Protein AF-A0A2D6KU86-F1 (afdb_monomer)

pLDDT: mean 72.39, std 18.85, range [41.22, 97.94]

Foldseek 3Di:
DWADQDPPPRDTDHPPDQADPVPGHGPPCPDDPDCPDPCDPVNVVPPPPPDPPPCVVVVVVVVVLVVVQVVVVVVQQVVVCVPDVPDRDQDFDWDDDPDVPDDIDTDHDPDDDDDPPPPPPPPPPPPDFQDEDPVLVVVVVQAAEDAWDWDWDDDPFKIKIKTAQPPQDDSNQWGWDDDQQWIWIWGDDPRYIHIDIDRHNFDFPDWDDDPRIIMTMGGDD

Mean predicted aligned error: 20.9 Å

Solvent-accessible surface area (backbone atoms only — not comparable to full-atom values): 13940 Å² total; per-residue (Å²): 144,78,37,55,60,39,90,88,77,66,49,72,35,55,82,85,55,60,48,33,94,87,77,70,48,56,70,76,61,90,79,67,90,71,84,59,59,101,62,42,77,74,58,69,75,72,69,74,70,89,61,67,90,74,51,71,74,61,46,54,64,53,49,54,52,49,54,52,52,49,56,52,50,53,54,50,45,56,63,45,44,78,78,41,95,84,56,84,67,87,75,68,57,68,60,67,67,96,49,97,87,57,78,66,51,74,50,76,74,86,73,87,86,75,74,94,66,74,67,76,69,76,68,76,80,72,80,81,63,45,63,51,59,70,74,62,61,67,55,50,87,77,43,47,78,42,74,57,56,71,49,79,48,80,55,98,65,37,40,38,37,43,33,45,41,84,89,45,89,51,64,66,40,28,30,52,46,82,55,97,44,32,39,40,40,38,36,55,50,98,63,41,29,34,49,46,78,42,83,45,90,58,50,79,74,50,71,50,73,56,95,35,30,41,38,40,32,26,32,81,130

Nearest PDB structures (foldseek):
  6gxz-assembly2_D  TM=7.764E-01  e=2.832E-04  Homo sapiens
  4ylb-assembly1_B  TM=7.965E-01  e=1.258E-03  Saccharolobus solfataricus 98/2
  4ylb-assembly1_C  TM=6.655E-01  e=5.636E-04  Saccharolobus solfataricus 98/2
  4ylb-assembly1_D  TM=7.282E-01  e=3.533E-03  Saccharolobus solfataricus 98/2
  2bol-assembly1_A  TM=7.143E-01  e=2.787E-02  Taenia saginata

Sequence (221 aa):
MFGEKCTRCGKHVGKKHEFCSSCGLDLKNKGDDTDYGLLGKNDMNDFDFNLPRGLNMLLKPLMKELTKQMGELDKEIRREGDKNPGRAARSNFSISFGTPGGKPIRIDNMGEQRARQVAPQREKRILKLPKVSEDKLKKIKKLKKGEPNTNVRRLSDRIIYEISLPGVEYIDDINISNLENVIEVRAFLEELVYEKNIEISMPLINYSFEDEILVLEFGLR

Structure (mmCIF, N/CA/C/O backbone):
data_AF-A0A2D6KU86-F1
#
_entry.id   AF-A0A2D6KU86-F1
#
loop_
_atom_site.group_PDB
_atom_site.id
_atom_site.type_symbol
_atom_site.label_atom_id
_atom_site.label_alt_id
_atom_site.label_comp_id
_atom_site.label_asym_id
_atom_site.label_entity_id
_atom_site.label_seq_id
_atom_site.pdbx_PDB_ins_code
_atom_site.Cartn_x
_atom_site.Cartn_y
_atom_site.Cartn_z
_atom_site.occupancy
_atom_site.B_iso_or_equiv
_atom_site.auth_seq_id
_atom_site.auth_comp_id
_atom_site.auth_asym_id
_atom_site.auth_atom_id
_atom_site.pdbx_PDB_model_num
ATOM 1 N N . MET A 1 1 ? 55.657 -12.146 -23.673 1.00 47.19 1 MET A N 1
ATOM 2 C CA . MET A 1 1 ? 54.483 -11.321 -23.313 1.00 47.19 1 MET A CA 1
ATOM 3 C C . MET A 1 1 ? 53.960 -10.525 -24.513 1.00 47.19 1 MET A C 1
ATOM 5 O O . MET A 1 1 ? 53.682 -9.346 -24.380 1.00 47.19 1 MET A O 1
ATOM 9 N N . PHE A 1 2 ? 53.780 -11.144 -25.684 1.00 54.56 2 PHE A N 1
ATOM 10 C CA . PHE A 1 2 ? 53.191 -10.451 -26.836 1.00 54.56 2 PHE A CA 1
ATOM 11 C C . PHE A 1 2 ? 52.229 -11.412 -27.528 1.00 54.56 2 PHE A C 1
ATOM 13 O O . PHE A 1 2 ? 52.588 -12.557 -27.812 1.00 54.56 2 PHE A O 1
ATOM 20 N N . GLY A 1 3 ? 50.972 -10.991 -27.643 1.00 63.78 3 GLY A N 1
ATOM 21 C CA . GLY A 1 3 ? 49.934 -11.741 -28.339 1.00 63.78 3 GLY A CA 1
ATOM 22 C C . GLY A 1 3 ? 49.825 -11.327 -29.805 1.00 63.78 3 GLY A C 1
ATOM 23 O O . GLY A 1 3 ? 50.628 -10.532 -30.291 1.00 63.78 3 GLY A O 1
ATOM 24 N N . GLU A 1 4 ? 48.874 -11.914 -30.520 1.00 74.12 4 GLU A N 1
ATOM 25 C CA . GLU A 1 4 ? 48.730 -11.725 -31.964 1.00 74.12 4 GLU A CA 1
ATOM 26 C C . GLU A 1 4 ? 48.185 -10.329 -32.295 1.00 74.12 4 GLU A C 1
ATOM 28 O O . GLU A 1 4 ? 47.448 -9.719 -31.514 1.00 74.12 4 GLU A O 1
ATOM 33 N N . LYS A 1 5 ? 48.569 -9.792 -33.457 1.00 79.75 5 LYS A N 1
ATOM 34 C CA . LYS A 1 5 ? 48.000 -8.537 -33.956 1.00 79.75 5 LYS A CA 1
ATOM 35 C C . LYS A 1 5 ? 46.631 -8.812 -34.560 1.00 79.75 5 LYS A C 1
ATOM 37 O O . LYS A 1 5 ? 46.493 -9.668 -3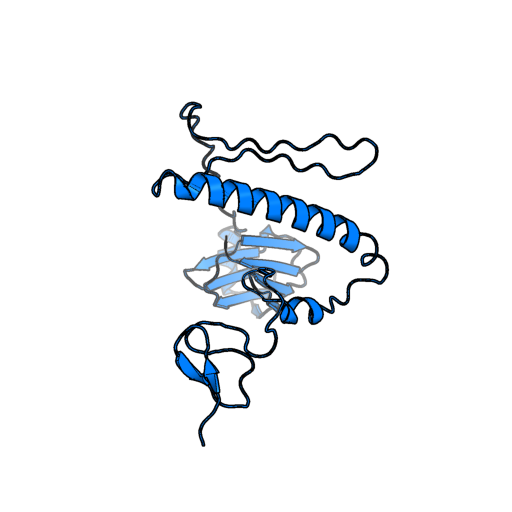5.430 1.00 79.75 5 LYS A O 1
ATOM 42 N N . CYS A 1 6 ? 45.637 -8.040 -34.137 1.00 78.12 6 CYS A N 1
ATOM 43 C CA . CYS A 1 6 ? 44.327 -8.045 -34.766 1.00 78.12 6 CYS A CA 1
ATOM 44 C C . CYS A 1 6 ? 44.454 -7.632 -36.238 1.00 78.12 6 CYS A C 1
ATOM 46 O O . CYS A 1 6 ? 44.988 -6.563 -36.539 1.00 78.12 6 CYS A O 1
ATOM 48 N N . THR A 1 7 ? 43.923 -8.445 -37.148 1.00 80.25 7 THR A N 1
ATOM 49 C CA . THR A 1 7 ? 43.964 -8.197 -38.598 1.00 80.25 7 THR A CA 1
ATOM 50 C C . THR A 1 7 ? 43.131 -6.988 -39.024 1.00 80.25 7 THR A C 1
ATOM 52 O O . THR A 1 7 ? 43.415 -6.396 -40.058 1.00 80.25 7 THR A O 1
ATOM 55 N N . ARG A 1 8 ? 42.138 -6.582 -38.220 1.00 77.62 8 ARG A N 1
ATOM 56 C CA . ARG A 1 8 ? 41.255 -5.445 -38.522 1.00 77.62 8 ARG A CA 1
ATOM 57 C C . ARG A 1 8 ? 41.799 -4.100 -38.042 1.00 77.62 8 ARG A C 1
ATOM 59 O O . ARG A 1 8 ? 41.646 -3.107 -38.739 1.00 77.62 8 ARG A O 1
ATOM 66 N N . CYS A 1 9 ? 42.405 -4.040 -36.854 1.00 81.25 9 CYS A N 1
ATOM 67 C CA . CYS A 1 9 ? 42.826 -2.766 -36.248 1.00 81.25 9 CYS A CA 1
ATOM 68 C C . CYS A 1 9 ? 44.322 -2.678 -35.914 1.00 81.25 9 CYS A C 1
ATOM 70 O O . CYS A 1 9 ? 44.768 -1.670 -35.370 1.00 81.25 9 CYS A O 1
ATOM 72 N N . GLY A 1 10 ? 45.102 -3.730 -36.179 1.00 79.88 10 GLY A N 1
ATOM 73 C CA . GLY A 1 10 ? 46.557 -3.757 -35.998 1.00 79.88 10 GLY A CA 1
ATOM 74 C C . GLY A 1 10 ? 47.047 -3.762 -34.545 1.00 79.88 10 GLY A C 1
ATOM 75 O O . GLY A 1 10 ? 48.253 -3.872 -34.309 1.00 79.88 10 GLY A O 1
ATOM 76 N N . LYS A 1 11 ? 46.145 -3.663 -33.560 1.00 82.38 11 LYS A N 1
ATOM 77 C CA . LYS A 1 11 ? 46.485 -3.681 -32.131 1.00 82.38 11 LYS A CA 1
ATOM 78 C C . LYS A 1 11 ? 46.812 -5.096 -31.655 1.00 82.38 11 LYS A C 1
ATOM 80 O O . LYS A 1 11 ? 46.216 -6.069 -32.116 1.00 82.38 11 LYS A O 1
ATOM 85 N N . HIS A 1 12 ? 47.751 -5.202 -30.717 1.00 82.50 12 HIS A N 1
ATOM 86 C CA . HIS A 1 12 ? 48.126 -6.477 -30.108 1.00 82.50 12 HIS A CA 1
ATOM 87 C C . HIS A 1 12 ? 47.055 -6.925 -29.119 1.00 82.50 12 HIS A C 1
ATOM 89 O O . HIS A 1 12 ? 46.665 -6.167 -28.232 1.00 82.50 12 HIS A O 1
ATOM 95 N N . VAL A 1 13 ? 46.611 -8.167 -29.260 1.00 81.31 13 VAL A N 1
ATOM 96 C CA . VAL A 1 13 ? 45.627 -8.796 -28.385 1.00 81.31 13 VAL A CA 1
ATOM 97 C C . VAL A 1 13 ? 46.298 -9.983 -27.708 1.00 81.31 13 VAL A C 1
ATOM 99 O O . VAL A 1 13 ? 46.951 -10.788 -28.365 1.00 81.31 13 VAL A O 1
ATOM 102 N N . GLY A 1 14 ? 46.198 -10.082 -26.381 1.00 77.31 14 GLY A N 1
ATOM 103 C CA . GLY A 1 14 ? 46.812 -11.181 -25.631 1.00 77.31 14 GLY A CA 1
ATOM 104 C C . GLY A 1 14 ? 46.276 -12.549 -26.075 1.00 77.31 14 GLY A C 1
ATOM 105 O O . GLY A 1 14 ? 45.089 -12.683 -26.344 1.00 77.31 14 GLY A O 1
ATOM 106 N N . LYS A 1 15 ? 47.130 -13.585 -26.091 1.00 70.56 15 LYS A N 1
ATOM 107 C CA . LYS A 1 15 ? 46.811 -14.939 -26.608 1.00 70.56 15 LYS A CA 1
ATOM 108 C C . LYS A 1 15 ? 45.590 -15.628 -25.972 1.00 70.56 15 LYS A C 1
ATOM 110 O O . LYS A 1 15 ? 45.129 -16.632 -26.495 1.00 70.56 15 LYS A O 1
ATOM 115 N N . LYS A 1 16 ? 45.114 -15.139 -24.823 1.00 74.00 16 LYS A N 1
ATOM 116 C CA . LYS A 1 16 ? 43.952 -15.687 -24.107 1.00 74.00 16 LYS A CA 1
ATOM 117 C C . LYS A 1 16 ? 42.626 -15.023 -24.488 1.00 74.00 16 LYS A C 1
ATOM 119 O O . LYS A 1 16 ? 41.586 -15.518 -24.077 1.00 74.00 16 LYS A O 1
ATOM 124 N N . HIS A 1 17 ? 42.647 -13.907 -25.213 1.00 73.94 17 HIS A N 1
ATOM 125 C CA . HIS A 1 17 ? 41.421 -13.210 -25.586 1.00 73.94 17 HIS A CA 1
ATOM 126 C C . HIS A 1 17 ? 40.857 -13.788 -26.879 1.00 73.94 17 HIS A C 1
ATOM 128 O O . HIS A 1 17 ? 41.573 -13.960 -27.863 1.00 73.94 17 HIS A O 1
ATOM 134 N N . GLU A 1 18 ? 39.559 -14.068 -26.863 1.00 76.31 18 GLU A N 1
ATOM 135 C CA . GLU A 1 18 ? 38.829 -14.637 -28.000 1.00 76.31 18 GLU A CA 1
ATOM 136 C C . GLU A 1 18 ? 38.381 -13.560 -28.992 1.00 76.31 18 GLU A C 1
ATOM 138 O O . GLU A 1 18 ? 38.120 -13.847 -30.152 1.00 76.31 18 GLU A O 1
ATOM 143 N N . PHE A 1 19 ? 38.373 -12.301 -28.555 1.00 79.75 19 PHE A N 1
ATOM 144 C CA . PHE A 1 19 ? 37.988 -11.144 -29.349 1.00 79.75 19 PHE A CA 1
ATOM 145 C C . PHE A 1 19 ? 38.971 -9.987 -29.149 1.00 79.75 19 PHE A C 1
ATOM 147 O O . PHE A 1 19 ? 39.626 -9.844 -28.112 1.00 79.75 19 PHE A O 1
ATOM 154 N N . CYS A 1 20 ? 39.067 -9.112 -30.147 1.00 80.50 20 CYS A N 1
ATOM 155 C CA . CYS A 1 20 ? 39.862 -7.901 -30.065 1.00 80.50 20 CYS A CA 1
ATOM 156 C C . CYS A 1 20 ? 39.126 -6.826 -29.258 1.00 80.50 20 CYS A C 1
ATOM 158 O O . CYS A 1 20 ? 38.205 -6.188 -29.765 1.00 80.50 20 CYS A O 1
ATOM 160 N N . SER A 1 21 ? 39.607 -6.521 -28.051 1.00 79.62 21 SER A N 1
ATOM 161 C CA . SER A 1 21 ? 39.014 -5.511 -27.154 1.00 79.62 21 SER A CA 1
ATOM 162 C C . SER A 1 21 ? 38.921 -4.098 -27.741 1.00 79.62 21 SER A C 1
ATOM 164 O O . SER A 1 21 ? 38.227 -3.251 -27.199 1.00 79.62 21 SER A O 1
ATOM 166 N N . SER A 1 22 ? 39.644 -3.807 -28.824 1.00 78.62 22 SER A N 1
ATOM 167 C CA . SER A 1 22 ? 39.636 -2.482 -29.453 1.00 78.62 22 SER A CA 1
ATOM 168 C C . SER A 1 22 ? 38.707 -2.339 -30.654 1.00 78.62 22 SER A C 1
ATOM 170 O O . SER A 1 22 ? 38.425 -1.212 -31.037 1.00 78.62 22 SER A O 1
ATOM 172 N N . CYS A 1 23 ? 38.297 -3.430 -31.303 1.00 79.44 23 CYS A N 1
ATOM 173 C CA . CYS A 1 23 ? 37.455 -3.348 -32.508 1.00 79.44 23 CYS A CA 1
ATOM 174 C C . CYS A 1 23 ? 36.365 -4.423 -32.589 1.00 79.44 23 CYS A C 1
ATOM 176 O O . CYS A 1 23 ? 35.660 -4.489 -33.591 1.00 79.44 23 CYS A O 1
ATOM 178 N N . GLY A 1 24 ? 36.258 -5.287 -31.576 1.00 74.19 24 GLY A N 1
ATOM 179 C CA . GLY A 1 24 ? 35.245 -6.336 -31.493 1.00 74.19 24 GLY A CA 1
ATOM 180 C C . GLY A 1 24 ? 35.439 -7.510 -32.453 1.00 74.19 24 GLY A C 1
ATOM 181 O O . GLY A 1 24 ? 34.564 -8.359 -32.524 1.00 74.19 24 GLY A O 1
ATOM 182 N N . LEU A 1 25 ? 36.550 -7.583 -33.201 1.00 77.81 25 LEU A N 1
ATOM 183 C CA . LEU A 1 25 ? 36.803 -8.707 -34.109 1.00 77.81 25 LEU A CA 1
ATOM 184 C C . LEU A 1 25 ? 37.011 -10.004 -33.315 1.00 77.81 25 LEU A C 1
ATOM 186 O O . LEU A 1 25 ? 37.937 -10.069 -32.505 1.00 77.81 25 LEU A O 1
ATOM 190 N N . ASP A 1 26 ? 36.201 -11.022 -33.589 1.00 74.88 26 ASP A N 1
ATOM 191 C CA . ASP A 1 26 ? 36.416 -12.388 -33.110 1.00 74.88 26 ASP A CA 1
ATOM 192 C C . ASP A 1 26 ? 37.693 -12.962 -33.754 1.00 74.88 26 ASP A C 1
ATOM 194 O O . ASP A 1 26 ? 37.846 -12.987 -34.976 1.00 74.88 26 ASP A O 1
ATOM 198 N N . LEU A 1 27 ? 38.656 -13.362 -32.922 1.00 73.50 27 LEU A N 1
ATOM 199 C CA . LEU A 1 27 ? 39.952 -13.883 -33.362 1.00 73.50 27 LEU A CA 1
ATOM 200 C C . LEU A 1 27 ? 39.925 -15.403 -33.582 1.00 73.50 27 LEU A C 1
ATOM 202 O O . LEU A 1 27 ? 40.834 -15.933 -34.227 1.00 73.50 27 LEU A O 1
ATOM 206 N N . LYS A 1 28 ? 38.907 -16.102 -33.061 1.00 68.31 28 LYS A N 1
ATOM 207 C CA . LYS A 1 28 ? 38.752 -17.559 -33.175 1.00 68.31 28 LYS A CA 1
ATOM 208 C C . LYS A 1 28 ? 37.943 -17.967 -34.405 1.00 68.31 28 LYS A C 1
ATOM 210 O O . LYS A 1 28 ? 38.247 -19.001 -34.997 1.00 68.31 28 LYS A O 1
ATOM 215 N N . ASN A 1 29 ? 36.983 -17.153 -34.843 1.00 62.62 29 ASN A N 1
ATOM 216 C CA . ASN A 1 29 ? 36.117 -17.470 -35.983 1.00 62.62 29 ASN A CA 1
ATOM 217 C C . ASN A 1 29 ? 36.524 -16.712 -37.256 1.00 62.62 29 ASN A C 1
ATOM 219 O O . ASN A 1 29 ? 35.890 -15.744 -37.660 1.00 62.62 29 ASN A O 1
ATOM 223 N N . LYS A 1 30 ? 37.576 -17.181 -37.937 1.00 54.78 30 LYS A N 1
ATOM 224 C CA . LYS A 1 30 ? 38.073 -16.590 -39.200 1.00 54.78 30 LYS A CA 1
ATOM 225 C C . LYS A 1 30 ? 37.194 -16.855 -40.442 1.00 54.78 30 LYS A C 1
ATOM 227 O O . LYS A 1 30 ? 37.679 -16.660 -41.552 1.00 54.78 30 LYS A O 1
ATOM 232 N N . GLY A 1 31 ? 35.955 -17.331 -40.296 1.00 53.53 31 GLY A N 1
ATOM 233 C CA . GLY A 1 31 ? 35.188 -17.847 -41.440 1.00 53.53 31 GLY A CA 1
ATOM 234 C C . GLY A 1 31 ? 33.668 -17.718 -41.395 1.00 53.53 31 GLY A C 1
ATOM 235 O O . GLY A 1 31 ? 33.030 -18.244 -42.297 1.00 53.53 31 GLY A O 1
ATOM 236 N N . ASP A 1 32 ? 33.086 -17.043 -40.404 1.00 51.62 32 ASP A N 1
ATOM 237 C CA . ASP A 1 32 ? 31.634 -16.827 -40.352 1.00 51.62 32 ASP A CA 1
ATOM 238 C C . ASP A 1 32 ? 31.345 -15.323 -40.465 1.00 51.62 32 ASP A C 1
ATOM 240 O O . ASP A 1 32 ? 31.323 -14.603 -39.472 1.00 51.62 32 ASP A O 1
ATOM 244 N N . ASP A 1 33 ? 31.116 -14.852 -41.695 1.00 54.47 33 ASP A N 1
ATOM 245 C CA . ASP A 1 33 ? 30.654 -13.484 -42.017 1.00 54.47 33 ASP A CA 1
ATOM 246 C C . ASP A 1 33 ? 29.166 -13.257 -41.669 1.00 54.47 33 ASP A C 1
ATOM 248 O O . ASP A 1 33 ? 28.540 -12.268 -42.055 1.00 54.47 33 ASP A O 1
ATOM 252 N N . THR A 1 34 ? 28.553 -14.194 -40.952 1.00 56.16 34 THR A N 1
ATOM 253 C CA . THR A 1 34 ? 27.184 -14.072 -40.458 1.00 56.16 34 THR A CA 1
ATOM 254 C C . THR A 1 34 ? 27.125 -13.075 -39.302 1.00 56.16 34 THR A C 1
ATOM 256 O O . THR A 1 34 ? 27.655 -13.324 -38.221 1.00 56.16 34 THR A O 1
ATOM 259 N N . ASP A 1 35 ? 26.454 -11.949 -39.538 1.00 56.38 35 ASP A N 1
ATOM 260 C CA . ASP A 1 35 ? 26.160 -10.907 -38.552 1.00 56.38 35 ASP A CA 1
ATOM 261 C C . ASP A 1 35 ? 25.104 -11.428 -37.556 1.00 56.38 35 ASP A C 1
ATOM 263 O O . ASP A 1 35 ? 23.900 -11.356 -37.801 1.00 56.38 35 ASP A O 1
ATOM 267 N N . TYR A 1 36 ? 25.553 -12.030 -36.449 1.00 58.34 36 TYR A N 1
ATOM 268 C CA . TYR A 1 36 ? 24.682 -12.563 -35.385 1.00 58.34 36 TYR A CA 1
ATOM 269 C C . TYR A 1 36 ? 24.083 -11.462 -34.481 1.00 58.34 36 TYR A C 1
ATOM 271 O O . TYR A 1 36 ? 23.451 -11.765 -33.469 1.00 58.34 36 TYR A O 1
ATOM 279 N N . GLY A 1 37 ? 24.259 -10.182 -34.829 1.00 61.56 37 GLY A N 1
ATOM 280 C CA . GLY A 1 37 ? 23.778 -9.050 -34.039 1.00 61.56 37 GLY A CA 1
ATOM 281 C C . GLY A 1 37 ? 24.552 -8.844 -32.729 1.00 61.56 37 GLY A C 1
ATOM 282 O O . GLY A 1 37 ? 25.604 -9.437 -32.497 1.00 61.56 37 GLY A O 1
ATOM 283 N N . LEU A 1 38 ? 24.020 -7.978 -31.858 1.00 57.97 38 LEU A N 1
ATOM 284 C CA . LEU A 1 38 ? 24.676 -7.473 -30.635 1.00 57.97 38 LEU A CA 1
ATOM 285 C C . LEU A 1 38 ? 25.130 -8.541 -29.623 1.00 57.97 38 LEU A C 1
ATOM 287 O O . LEU A 1 38 ? 25.978 -8.235 -28.791 1.00 57.97 38 LEU A O 1
ATOM 291 N N . LEU A 1 39 ? 24.579 -9.755 -29.682 1.00 63.16 39 LEU A N 1
ATOM 292 C CA . LEU A 1 39 ? 24.844 -10.828 -28.713 1.00 63.16 39 LEU A CA 1
ATOM 293 C C . LEU A 1 39 ? 25.791 -11.914 -29.256 1.00 63.16 39 LEU A C 1
ATOM 295 O O . LEU A 1 39 ? 26.216 -12.802 -28.529 1.00 63.16 39 LEU A O 1
ATOM 299 N N . GLY A 1 40 ? 26.187 -11.845 -30.531 1.00 56.47 40 GLY A N 1
ATOM 300 C CA . GLY A 1 40 ? 27.117 -12.815 -31.109 1.00 56.47 40 GLY A CA 1
ATOM 301 C C . GLY A 1 40 ? 26.597 -14.265 -31.118 1.00 56.47 40 GLY A C 1
ATOM 302 O O . GLY A 1 40 ? 25.515 -14.599 -30.642 1.00 56.47 40 GLY A O 1
ATOM 303 N N . LYS A 1 41 ? 27.382 -15.167 -31.713 1.00 56.19 41 LYS A N 1
ATOM 304 C CA . LYS A 1 41 ? 27.005 -16.583 -31.886 1.00 56.19 41 LYS A CA 1
ATOM 305 C C . LYS A 1 41 ? 26.988 -17.369 -30.569 1.00 56.19 41 LYS A C 1
ATOM 307 O O . LYS A 1 41 ? 26.263 -18.353 -30.449 1.00 56.19 41 LYS A O 1
ATOM 312 N N . ASN A 1 42 ? 27.806 -16.952 -29.605 1.00 55.72 42 ASN A N 1
ATOM 313 C CA . ASN A 1 42 ? 28.070 -17.731 -28.398 1.00 55.72 42 ASN A CA 1
ATOM 314 C C . ASN A 1 42 ? 26.994 -17.545 -27.315 1.00 55.72 42 ASN A C 1
ATOM 316 O O . ASN A 1 42 ? 26.795 -18.471 -26.537 1.00 55.72 42 ASN A O 1
ATOM 320 N N . ASP A 1 43 ? 26.233 -16.442 -27.323 1.00 53.16 43 ASP A N 1
ATOM 321 C CA . ASP A 1 43 ? 25.175 -16.197 -26.325 1.00 53.16 43 ASP A CA 1
ATOM 322 C C . ASP A 1 43 ? 23.851 -16.908 -26.657 1.00 53.16 43 ASP A C 1
ATOM 324 O O . ASP A 1 43 ? 22.961 -17.002 -25.817 1.00 53.16 43 ASP A O 1
ATOM 328 N N . MET A 1 44 ? 23.696 -17.452 -27.869 1.00 52.34 44 MET A N 1
ATOM 329 C CA . MET A 1 44 ? 22.489 -18.200 -28.257 1.00 52.34 44 MET A CA 1
ATOM 330 C C . MET A 1 44 ? 22.416 -19.593 -27.615 1.00 52.34 44 MET A C 1
ATOM 332 O O . MET A 1 44 ? 21.329 -20.161 -27.519 1.00 52.34 44 MET A O 1
ATOM 336 N N . ASN A 1 45 ? 23.551 -20.147 -27.177 1.00 50.31 45 ASN A N 1
ATOM 337 C CA . ASN A 1 45 ? 23.614 -21.494 -26.604 1.00 50.31 45 ASN A CA 1
ATOM 338 C C . ASN A 1 45 ? 23.413 -21.528 -25.079 1.00 50.31 45 ASN A C 1
ATOM 340 O O . ASN A 1 45 ? 23.121 -22.600 -24.560 1.00 50.31 45 ASN A O 1
ATOM 344 N N . ASP A 1 46 ? 23.508 -20.386 -24.386 1.00 46.62 46 ASP A N 1
ATOM 345 C CA . ASP A 1 46 ? 23.304 -20.285 -22.928 1.00 46.62 46 ASP A CA 1
ATOM 346 C C . ASP A 1 46 ? 21.860 -19.922 -22.532 1.00 46.62 46 ASP A C 1
ATOM 348 O O . ASP A 1 46 ? 21.528 -19.833 -21.348 1.00 46.62 46 ASP A O 1
ATOM 352 N N . PHE A 1 47 ? 20.949 -19.785 -23.502 1.00 48.84 47 PHE A N 1
ATOM 353 C CA . PHE A 1 47 ? 19.511 -19.719 -23.232 1.00 48.84 47 PHE A CA 1
ATOM 354 C C . PHE A 1 47 ? 18.941 -21.118 -22.971 1.00 48.84 47 PHE A C 1
ATOM 356 O O . PHE A 1 47 ? 18.051 -21.593 -23.680 1.00 48.84 47 PHE A O 1
ATOM 363 N N . ASP A 1 48 ? 19.415 -21.764 -21.907 1.00 41.69 48 ASP A N 1
ATOM 364 C CA . ASP A 1 48 ? 18.767 -22.939 -21.325 1.00 41.69 48 ASP A CA 1
ATOM 365 C C . ASP A 1 48 ? 17.539 -22.466 -20.525 1.00 41.69 48 ASP A C 1
ATOM 367 O O . ASP A 1 48 ? 17.458 -22.468 -19.295 1.00 41.69 48 ASP A O 1
ATOM 371 N N . PHE A 1 49 ? 16.560 -21.952 -21.268 1.00 50.28 49 PHE A N 1
ATOM 372 C CA . PHE A 1 49 ? 15.245 -21.633 -20.755 1.00 50.28 49 PHE A CA 1
ATOM 373 C C . PHE A 1 49 ? 14.604 -22.950 -20.315 1.00 50.28 49 PHE A C 1
ATOM 375 O O . PHE A 1 49 ? 14.169 -23.762 -21.133 1.00 50.28 49 PHE A O 1
ATOM 382 N N . ASN A 1 50 ? 14.531 -23.149 -19.001 1.00 41.69 50 ASN A N 1
ATOM 383 C CA . ASN A 1 50 ? 13.867 -24.273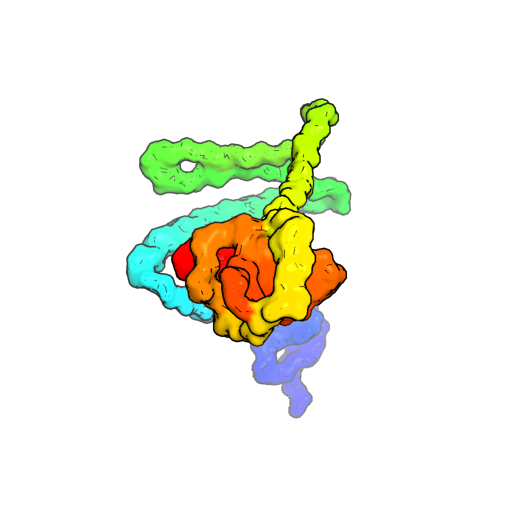 -18.348 1.00 41.69 50 ASN A CA 1
ATOM 384 C C . ASN A 1 50 ? 12.330 -24.140 -18.484 1.00 41.69 50 ASN A C 1
ATOM 386 O O . ASN A 1 50 ? 11.590 -24.133 -17.502 1.00 41.69 50 ASN A O 1
ATOM 390 N N . LEU A 1 51 ? 11.832 -23.944 -19.711 1.00 58.03 51 LEU A N 1
ATOM 391 C CA . LEU A 1 51 ? 10.408 -23.966 -20.012 1.00 58.03 51 LEU A CA 1
ATOM 392 C C . LEU A 1 51 ? 9.914 -25.416 -20.062 1.00 58.03 51 LEU A C 1
ATOM 394 O O . LEU A 1 51 ? 10.651 -26.322 -20.467 1.00 58.03 51 LEU A O 1
ATOM 398 N N . PRO A 1 52 ? 8.650 -25.654 -19.670 1.00 53.34 52 PRO A N 1
ATOM 399 C CA . PRO A 1 52 ? 8.064 -26.984 -19.663 1.00 53.34 52 PRO A CA 1
ATOM 400 C C . PRO A 1 52 ? 8.240 -27.657 -21.030 1.00 53.34 52 PRO A C 1
ATOM 402 O O . PRO A 1 52 ? 8.021 -27.038 -22.075 1.00 53.34 52 PRO A O 1
ATOM 405 N N . ARG A 1 53 ? 8.627 -28.941 -21.001 1.00 57.50 53 ARG A N 1
ATOM 406 C CA . ARG A 1 53 ? 9.112 -29.775 -22.127 1.00 57.50 53 ARG A CA 1
ATOM 407 C C . ARG A 1 53 ? 8.246 -29.796 -23.407 1.00 57.50 53 ARG A C 1
ATOM 409 O O . ARG A 1 53 ? 8.673 -30.377 -24.397 1.00 57.50 53 ARG A O 1
ATOM 416 N N . GLY A 1 54 ? 7.071 -29.165 -23.425 1.00 56.16 54 GLY A N 1
ATOM 417 C CA . GLY A 1 54 ? 6.182 -29.058 -24.587 1.00 56.16 54 GLY A CA 1
ATOM 418 C C . GLY A 1 54 ? 6.361 -27.809 -25.464 1.00 56.16 54 GLY A C 1
ATOM 419 O O . GLY A 1 54 ? 5.929 -27.822 -26.613 1.00 56.16 54 GLY A O 1
ATOM 420 N N . LEU A 1 55 ? 7.003 -26.736 -24.985 1.00 56.62 55 LEU A N 1
ATOM 421 C CA . LEU A 1 55 ? 7.096 -25.473 -25.745 1.00 56.62 55 LEU A CA 1
ATOM 422 C C . LEU A 1 55 ? 8.286 -25.422 -26.721 1.00 56.62 55 LEU A C 1
ATOM 424 O O . LEU A 1 55 ? 8.234 -24.721 -27.734 1.00 56.62 55 LEU A O 1
ATOM 428 N N . ASN A 1 56 ? 9.318 -26.237 -26.490 1.00 56.50 56 ASN A N 1
ATOM 429 C CA . ASN A 1 56 ? 10.540 -26.251 -27.303 1.00 56.50 56 ASN A CA 1
ATOM 430 C C . ASN A 1 56 ? 10.329 -26.706 -28.760 1.00 56.50 56 ASN A C 1
ATOM 432 O O . ASN A 1 56 ? 11.142 -26.369 -29.621 1.00 56.50 56 ASN A O 1
ATOM 436 N N . MET A 1 57 ? 9.253 -27.440 -29.068 1.00 58.41 57 MET A N 1
ATOM 437 C CA . MET A 1 57 ? 8.931 -27.826 -30.453 1.00 58.41 57 MET A CA 1
ATOM 438 C C . MET A 1 57 ? 8.147 -26.750 -31.217 1.00 58.41 57 MET A C 1
ATOM 440 O O . MET A 1 57 ? 8.265 -26.679 -32.437 1.00 58.41 57 MET A O 1
ATOM 444 N N . LEU A 1 58 ? 7.397 -25.887 -30.522 1.00 56.72 58 LEU A N 1
ATOM 445 C CA . LEU A 1 58 ? 6.579 -24.833 -31.139 1.00 56.72 58 LEU A CA 1
ATOM 446 C C . LEU A 1 58 ? 7.364 -23.533 -31.364 1.00 56.72 58 LEU A C 1
ATOM 448 O O . LEU A 1 58 ? 7.132 -22.834 -32.348 1.00 56.72 58 LEU A O 1
ATOM 452 N N . LEU A 1 59 ? 8.330 -23.228 -30.494 1.00 60.06 59 LEU A N 1
ATOM 453 C CA . LEU A 1 59 ? 9.133 -22.006 -30.601 1.00 60.06 59 LEU A CA 1
ATOM 454 C C . LEU A 1 59 ? 10.159 -22.041 -31.736 1.00 60.06 59 LEU A C 1
ATOM 456 O O . LEU A 1 59 ? 10.399 -21.014 -32.360 1.00 60.06 59 LEU A O 1
ATOM 460 N N . LYS A 1 60 ? 10.749 -23.202 -32.040 1.00 59.09 60 LYS A N 1
ATOM 461 C CA . LYS A 1 60 ? 11.784 -23.324 -33.082 1.00 59.09 60 LYS A CA 1
ATOM 462 C C . LYS A 1 60 ? 11.318 -22.869 -34.476 1.00 59.09 60 LYS A C 1
ATOM 464 O O . LYS A 1 60 ? 12.034 -22.076 -35.087 1.00 59.09 60 LYS A O 1
ATOM 469 N N . PRO A 1 61 ? 10.158 -23.312 -34.999 1.00 65.31 61 PRO A N 1
ATOM 470 C CA . PRO A 1 61 ? 9.675 -22.837 -36.295 1.00 65.31 61 PRO A CA 1
ATOM 471 C C . PRO A 1 61 ? 9.237 -21.364 -36.265 1.00 65.31 61 PRO A C 1
ATOM 473 O O . PRO A 1 61 ? 9.498 -20.651 -37.228 1.00 65.31 61 PRO A O 1
ATOM 476 N N . LEU A 1 62 ? 8.662 -20.876 -35.156 1.00 61.81 62 LEU A N 1
ATOM 477 C CA . LEU A 1 62 ? 8.292 -19.460 -35.005 1.00 61.81 62 LEU A CA 1
ATOM 478 C C . LEU A 1 62 ? 9.512 -18.539 -34.984 1.00 61.81 62 LEU A C 1
ATOM 480 O O . LEU A 1 62 ? 9.533 -17.530 -35.683 1.00 61.81 62 LEU A O 1
ATOM 484 N N . MET A 1 63 ? 10.542 -18.908 -34.223 1.00 64.44 63 MET A N 1
ATOM 485 C CA . MET A 1 63 ? 11.793 -18.158 -34.168 1.00 64.44 63 MET A CA 1
ATOM 486 C C . MET A 1 63 ? 12.470 -18.136 -35.533 1.00 64.44 63 MET A C 1
ATOM 488 O O . MET A 1 63 ? 12.893 -17.078 -35.975 1.00 64.44 63 MET A O 1
ATOM 492 N N . LYS A 1 64 ? 12.496 -19.265 -36.251 1.00 66.44 64 LYS A N 1
ATOM 493 C CA . LYS A 1 64 ? 13.098 -19.333 -37.588 1.00 66.44 64 LYS A CA 1
ATOM 494 C C . LYS A 1 64 ? 12.394 -18.419 -38.600 1.00 66.44 64 LYS A C 1
ATOM 496 O O . LYS A 1 64 ? 13.072 -17.782 -39.405 1.00 66.44 64 LYS A O 1
ATOM 501 N N . GLU A 1 65 ? 11.067 -18.324 -38.543 1.00 64.12 65 GLU A N 1
ATOM 502 C CA . GLU A 1 65 ? 10.290 -17.426 -39.408 1.00 64.12 65 GLU A CA 1
ATOM 503 C C . GLU A 1 65 ? 10.490 -15.950 -39.017 1.00 64.12 65 GLU A C 1
ATOM 505 O O . GLU A 1 65 ? 10.656 -15.091 -39.881 1.00 64.12 65 GLU A O 1
ATOM 510 N N . LEU A 1 66 ? 10.570 -15.659 -37.715 1.00 67.81 66 LEU A N 1
ATOM 511 C CA . LEU A 1 66 ? 10.792 -14.310 -37.192 1.00 67.81 66 LEU A CA 1
ATOM 512 C C . LEU A 1 66 ? 12.202 -13.795 -37.512 1.00 67.81 66 LEU A C 1
ATOM 514 O O . LEU A 1 66 ? 12.350 -12.658 -37.956 1.00 67.81 66 LEU A O 1
ATOM 518 N N . THR A 1 67 ? 13.239 -14.631 -37.378 1.00 65.38 67 THR A N 1
ATOM 519 C CA . THR A 1 67 ? 14.613 -14.275 -37.771 1.00 65.38 67 THR A CA 1
ATOM 520 C C . THR A 1 67 ? 14.708 -14.002 -39.271 1.00 65.38 67 THR A C 1
ATOM 522 O O . THR A 1 67 ? 15.406 -13.079 -39.687 1.00 65.38 67 THR A O 1
ATOM 525 N N . LYS A 1 68 ? 13.974 -14.760 -40.096 1.00 72.00 68 LYS A N 1
ATOM 526 C CA . LYS A 1 68 ? 13.925 -14.536 -41.545 1.00 72.00 68 LYS A CA 1
ATOM 527 C C . LYS A 1 68 ? 13.275 -13.190 -41.885 1.00 72.00 68 LYS A C 1
ATOM 529 O O . LYS A 1 68 ? 13.840 -12.436 -42.672 1.00 72.00 68 LYS A O 1
ATOM 534 N N . GLN A 1 69 ? 12.161 -12.854 -41.232 1.00 58.22 69 GLN A N 1
ATOM 535 C CA . GLN A 1 69 ? 11.475 -11.570 -41.420 1.00 58.22 69 GLN A CA 1
ATOM 536 C C . GLN A 1 69 ? 12.297 -10.379 -40.900 1.00 58.22 69 GLN A C 1
ATOM 538 O O . GLN A 1 69 ? 12.353 -9.340 -41.554 1.00 58.22 69 GLN A O 1
ATOM 543 N N . MET A 1 70 ? 13.008 -10.528 -39.777 1.00 67.62 70 MET A N 1
ATOM 544 C CA . MET A 1 70 ? 13.921 -9.486 -39.288 1.00 67.62 70 MET A CA 1
ATOM 545 C C . MET A 1 70 ? 15.134 -9.284 -40.203 1.00 67.62 70 MET A C 1
ATOM 547 O O . MET A 1 70 ? 15.553 -8.149 -40.417 1.00 67.62 70 MET A O 1
ATOM 551 N N . GLY A 1 71 ? 15.674 -10.358 -40.785 1.00 68.19 71 GLY A N 1
ATOM 552 C CA . GLY A 1 71 ? 16.776 -10.262 -41.744 1.00 68.19 71 GLY A CA 1
ATOM 553 C C . GLY A 1 71 ? 16.386 -9.574 -43.057 1.00 68.19 71 GLY A C 1
ATOM 554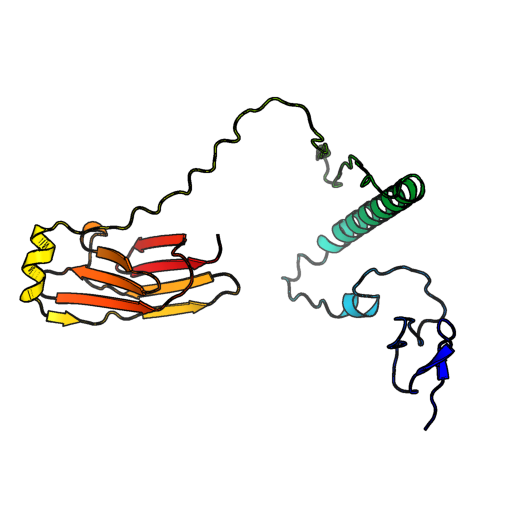 O O . GLY A 1 71 ? 17.222 -8.924 -43.685 1.00 68.19 71 GLY A O 1
ATOM 555 N N . GLU A 1 72 ? 15.129 -9.694 -43.484 1.00 68.56 72 GLU A N 1
ATOM 556 C CA . GLU A 1 72 ? 14.592 -8.965 -44.640 1.00 68.56 72 GLU A CA 1
ATOM 557 C C . GLU A 1 72 ? 14.360 -7.481 -44.309 1.00 68.56 72 GLU A C 1
ATOM 559 O O . GLU A 1 72 ? 14.747 -6.618 -45.100 1.00 68.56 72 GLU A O 1
ATOM 564 N N . LEU A 1 73 ? 13.870 -7.179 -43.102 1.00 67.31 73 LEU A N 1
ATOM 565 C CA . LEU A 1 73 ? 13.693 -5.810 -42.612 1.00 67.31 73 LEU A CA 1
ATOM 566 C C . LEU A 1 73 ? 15.027 -5.048 -42.499 1.00 67.31 73 LEU A C 1
ATOM 568 O O . LEU A 1 73 ? 15.120 -3.912 -42.957 1.00 67.31 73 LEU A O 1
ATOM 572 N N . ASP A 1 74 ? 16.078 -5.665 -41.946 1.00 60.78 74 ASP A N 1
ATOM 573 C CA . ASP A 1 74 ? 17.399 -5.020 -41.832 1.00 60.78 74 ASP A CA 1
ATOM 574 C C . ASP A 1 74 ? 18.004 -4.731 -43.219 1.00 60.78 74 ASP A C 1
ATOM 576 O O . ASP A 1 74 ? 18.611 -3.684 -43.451 1.00 60.78 74 ASP A O 1
ATOM 580 N N . LYS A 1 75 ? 17.762 -5.608 -44.203 1.00 69.06 75 LYS A N 1
ATOM 581 C CA . LYS A 1 75 ? 18.183 -5.379 -45.594 1.00 69.06 75 LYS A CA 1
ATOM 582 C C . LYS A 1 75 ? 17.431 -4.226 -46.259 1.00 69.06 75 LYS A C 1
ATOM 584 O O . LYS A 1 75 ? 18.040 -3.509 -47.052 1.00 69.06 75 LYS A O 1
ATOM 589 N N . GLU A 1 76 ? 16.147 -4.035 -45.968 1.00 62.47 76 GLU A N 1
ATOM 590 C CA . GLU A 1 76 ? 15.380 -2.886 -46.468 1.00 62.47 76 GLU A CA 1
ATOM 591 C C . GLU A 1 76 ? 15.812 -1.576 -45.802 1.00 62.47 76 GLU A C 1
ATOM 593 O O . GLU A 1 76 ? 16.071 -0.595 -46.500 1.00 62.47 76 GLU A O 1
ATOM 598 N N . ILE A 1 77 ? 16.009 -1.576 -44.480 1.00 60.00 77 ILE A N 1
ATOM 599 C CA . ILE A 1 77 ? 16.468 -0.398 -43.730 1.00 60.00 77 ILE A CA 1
ATOM 600 C C . ILE A 1 77 ? 17.864 0.035 -44.193 1.00 60.00 77 ILE A C 1
ATOM 602 O O . ILE A 1 77 ? 18.092 1.223 -44.434 1.00 60.00 77 ILE A O 1
ATOM 606 N N . ARG A 1 78 ? 18.792 -0.910 -44.393 1.00 62.44 78 ARG A N 1
ATOM 607 C CA . ARG A 1 78 ? 20.136 -0.605 -44.913 1.00 62.44 78 ARG A CA 1
ATOM 608 C C . ARG A 1 78 ? 20.096 -0.062 -46.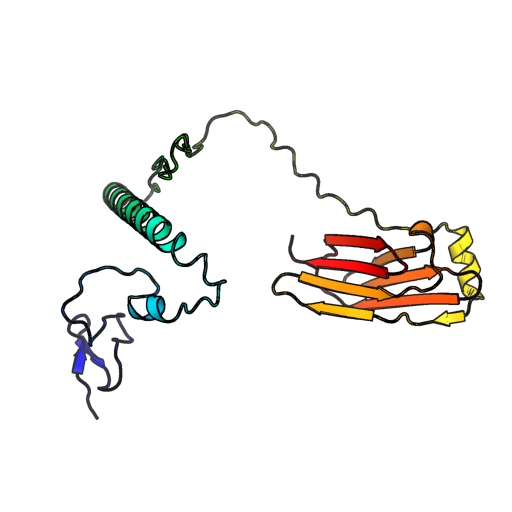348 1.00 62.44 78 ARG A C 1
ATOM 610 O O . ARG A 1 78 ? 20.883 0.817 -46.680 1.00 62.44 78 ARG A O 1
ATOM 617 N N . ARG A 1 79 ? 19.163 -0.522 -47.194 1.00 61.34 79 ARG A N 1
ATOM 618 C CA . ARG A 1 79 ? 18.994 -0.015 -48.573 1.00 61.34 79 ARG A CA 1
ATOM 619 C C . ARG A 1 79 ? 18.377 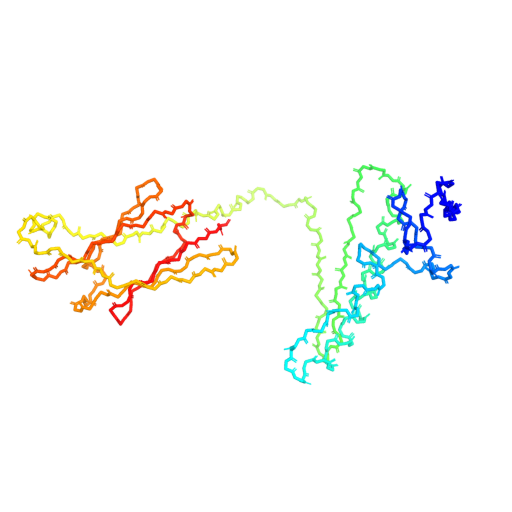1.385 -48.641 1.00 61.34 79 ARG A C 1
ATOM 621 O O . ARG A 1 79 ? 18.687 2.121 -49.578 1.00 61.34 79 ARG A O 1
ATOM 628 N N . GLU A 1 80 ? 17.521 1.758 -47.690 1.00 51.44 80 GLU A N 1
ATOM 629 C CA . GLU A 1 80 ? 16.943 3.109 -47.610 1.00 51.44 80 GLU A CA 1
ATOM 630 C C . GLU A 1 80 ? 17.865 4.111 -46.892 1.00 51.44 80 GLU A C 1
ATOM 632 O O . GLU A 1 80 ? 17.920 5.279 -47.286 1.00 51.44 80 GLU A O 1
ATOM 637 N N . GLY A 1 81 ? 18.649 3.660 -45.906 1.00 49.06 81 GLY A N 1
ATOM 638 C CA . GLY A 1 81 ? 19.592 4.497 -45.153 1.00 49.06 81 GLY A CA 1
ATOM 639 C C . GLY A 1 81 ? 20.748 5.069 -45.985 1.00 49.06 81 GLY A C 1
ATOM 640 O O . GLY A 1 81 ? 21.187 6.188 -45.724 1.00 49.06 81 GLY A O 1
ATOM 641 N N . ASP A 1 82 ? 21.185 4.367 -47.035 1.00 49.84 82 ASP A N 1
ATOM 642 C CA . ASP A 1 82 ? 22.302 4.798 -47.896 1.00 49.84 82 ASP A CA 1
ATOM 643 C C . ASP A 1 82 ? 21.937 5.923 -48.886 1.00 49.84 82 ASP A C 1
ATOM 645 O O . ASP A 1 82 ? 22.817 6.527 -49.499 1.00 49.84 82 ASP A O 1
ATOM 649 N N . LYS A 1 83 ? 20.644 6.242 -49.060 1.00 50.34 83 LYS A N 1
ATOM 650 C CA . LYS A 1 83 ? 20.192 7.278 -50.012 1.00 50.34 83 LYS A CA 1
ATOM 651 C C . LYS A 1 83 ? 19.760 8.594 -49.363 1.00 50.34 83 LYS A C 1
ATOM 653 O O . LYS A 1 83 ? 19.563 9.564 -50.090 1.00 50.34 83 LYS A O 1
ATOM 658 N N . ASN A 1 84 ? 19.613 8.662 -48.036 1.00 46.09 84 ASN A N 1
ATOM 659 C CA . ASN A 1 84 ? 19.327 9.910 -47.315 1.00 46.09 84 ASN A CA 1
ATOM 660 C C . ASN A 1 84 ? 19.605 9.772 -45.801 1.00 46.09 84 ASN A C 1
ATOM 662 O O . ASN A 1 84 ? 18.777 9.200 -45.090 1.00 46.09 84 ASN A O 1
ATOM 666 N N . PRO A 1 85 ? 20.677 10.377 -45.250 1.00 43.25 85 PRO A N 1
ATOM 667 C CA . PRO A 1 85 ? 21.063 10.217 -43.840 1.00 43.25 85 PRO A CA 1
ATOM 668 C C . PRO A 1 85 ? 20.196 11.015 -42.837 1.00 43.25 85 PRO A C 1
ATOM 670 O O . PRO A 1 85 ? 20.657 11.374 -41.759 1.00 43.25 85 PRO A O 1
ATOM 673 N N . GLY A 1 86 ? 18.932 11.310 -43.162 1.00 46.97 86 GLY A N 1
ATOM 674 C CA . GLY A 1 86 ? 18.046 12.141 -42.329 1.00 46.97 86 GLY A CA 1
ATOM 675 C C . GLY A 1 86 ? 16.583 11.702 -42.256 1.00 46.97 86 GLY A C 1
ATOM 676 O O . GLY A 1 86 ? 15.774 12.389 -41.635 1.00 46.97 86 GLY A O 1
ATOM 677 N N . ARG A 1 87 ? 16.202 10.581 -42.878 1.00 45.12 87 ARG A N 1
ATOM 678 C CA . ARG A 1 87 ? 14.841 10.037 -42.782 1.00 45.12 87 ARG A CA 1
ATOM 679 C C . ARG A 1 87 ? 14.921 8.545 -42.510 1.00 45.12 87 ARG A C 1
ATOM 681 O O . ARG A 1 87 ? 15.308 7.783 -43.384 1.00 45.12 87 ARG A O 1
ATOM 688 N N . ALA A 1 88 ? 14.553 8.151 -41.294 1.00 44.03 88 ALA A N 1
ATOM 689 C CA . ALA A 1 88 ? 14.337 6.752 -40.965 1.00 44.03 88 ALA A CA 1
ATOM 690 C C . ALA A 1 88 ? 13.306 6.161 -41.940 1.00 44.03 88 ALA A C 1
ATOM 692 O O . ALA A 1 88 ? 12.208 6.705 -42.100 1.00 44.03 88 ALA A O 1
ATOM 693 N N . ALA A 1 89 ? 13.717 5.084 -42.603 1.00 47.06 89 ALA A N 1
ATOM 694 C CA . ALA A 1 89 ? 12.931 4.238 -43.486 1.00 47.06 89 ALA A CA 1
ATOM 695 C C . ALA A 1 89 ? 11.538 3.955 -42.899 1.00 47.06 89 ALA A C 1
ATOM 697 O O . ALA A 1 89 ? 11.419 3.342 -41.837 1.00 47.06 89 ALA A O 1
ATOM 698 N N . ARG A 1 90 ? 10.472 4.426 -43.559 1.00 51.56 90 ARG A N 1
ATOM 699 C CA . ARG A 1 90 ? 9.082 4.105 -43.190 1.00 51.56 90 ARG A CA 1
ATOM 700 C C . ARG A 1 90 ? 8.677 2.835 -43.944 1.00 51.56 90 ARG A C 1
ATOM 702 O O . ARG A 1 90 ? 7.955 2.921 -44.933 1.00 51.56 90 ARG A O 1
ATOM 709 N N . SER A 1 91 ? 9.130 1.666 -43.491 1.00 45.75 91 SER A N 1
ATOM 710 C CA . SER A 1 91 ? 8.745 0.378 -44.083 1.00 45.75 91 SER A CA 1
ATOM 711 C C . SER A 1 91 ? 7.483 -0.181 -43.414 1.00 45.75 91 SER A C 1
ATOM 713 O O . SER A 1 91 ? 7.451 -0.456 -42.216 1.00 45.75 91 SER A O 1
ATOM 715 N N . ASN A 1 92 ? 6.403 -0.316 -44.184 1.00 43.88 92 ASN A N 1
ATOM 716 C CA . ASN A 1 92 ? 5.190 -1.013 -43.752 1.00 43.88 92 ASN A CA 1
ATOM 717 C C . ASN A 1 92 ? 5.430 -2.519 -43.898 1.00 43.88 92 ASN A C 1
ATOM 719 O O . ASN A 1 92 ? 5.414 -3.025 -45.019 1.00 43.88 92 ASN A O 1
ATOM 723 N N . PHE A 1 93 ? 5.652 -3.238 -42.797 1.00 46.00 93 PHE A N 1
ATOM 724 C CA . PHE A 1 93 ? 5.830 -4.689 -42.841 1.00 46.00 93 PHE A CA 1
ATOM 725 C C . PHE A 1 93 ? 4.584 -5.419 -42.327 1.00 46.00 93 PHE A C 1
ATOM 727 O O . PHE A 1 93 ? 3.906 -4.994 -41.389 1.00 46.00 93 PHE A O 1
ATOM 734 N N . SER A 1 94 ? 4.261 -6.541 -42.968 1.00 43.62 94 SER A N 1
ATOM 735 C CA . SER A 1 94 ? 3.172 -7.432 -42.565 1.00 43.62 94 SER A CA 1
ATOM 736 C C . SER A 1 94 ? 3.744 -8.733 -42.027 1.00 43.62 94 SER A C 1
ATOM 738 O O . SER A 1 94 ? 4.489 -9.407 -42.737 1.00 43.62 94 SER A O 1
ATOM 740 N N . ILE A 1 95 ? 3.356 -9.109 -40.811 1.00 49.84 95 ILE A N 1
ATOM 741 C CA . ILE A 1 95 ? 3.741 -10.390 -40.218 1.00 49.84 95 ILE A CA 1
ATOM 742 C C . ILE A 1 95 ? 2.612 -11.388 -40.478 1.00 49.84 95 ILE A C 1
ATOM 744 O O . ILE A 1 95 ? 1.477 -11.218 -40.020 1.00 49.84 95 ILE A O 1
ATOM 748 N N . SER A 1 96 ? 2.922 -12.444 -41.224 1.00 47.69 96 SER A N 1
ATOM 749 C CA . SER A 1 96 ? 2.042 -13.596 -41.413 1.00 47.69 96 SER A CA 1
ATOM 750 C C . SER A 1 96 ? 2.586 -14.793 -40.641 1.00 47.69 96 SER A C 1
ATOM 752 O O . SER A 1 96 ? 3.683 -15.267 -40.932 1.00 47.69 96 SER A O 1
ATOM 754 N N . PHE A 1 97 ? 1.811 -15.297 -39.681 1.00 48.59 97 PHE A N 1
ATOM 755 C CA . PHE A 1 97 ? 2.091 -16.564 -39.008 1.00 48.59 97 PHE A CA 1
ATOM 756 C C . PHE A 1 97 ? 1.382 -17.694 -39.758 1.00 48.59 97 PHE A C 1
ATOM 758 O O . PHE A 1 97 ? 0.193 -17.586 -40.055 1.00 48.59 97 PHE A O 1
ATOM 765 N N . GLY A 1 98 ? 2.106 -18.771 -40.073 1.00 45.62 98 GLY A N 1
ATOM 766 C CA . GLY A 1 98 ? 1.590 -19.940 -40.791 1.00 45.62 98 GLY A CA 1
ATOM 767 C C . GLY A 1 98 ? 0.668 -20.820 -39.944 1.00 45.62 98 GLY A C 1
ATOM 768 O O . GLY A 1 98 ? 0.975 -21.985 -39.713 1.00 45.62 98 GLY A O 1
ATOM 769 N N . THR A 1 99 ? -0.451 -20.280 -39.461 1.00 45.91 99 THR A N 1
ATOM 770 C CA . THR A 1 99 ? -1.554 -21.066 -38.897 1.00 45.91 99 THR A CA 1
ATOM 771 C C . THR A 1 99 ? -2.635 -21.278 -39.967 1.00 45.91 99 THR A C 1
ATOM 773 O O . THR A 1 99 ? -2.988 -20.326 -40.670 1.00 45.91 99 THR A O 1
ATOM 776 N N . PRO A 1 100 ? -3.183 -22.500 -40.141 1.00 41.56 100 PRO A N 1
ATOM 777 C CA . PRO A 1 100 ? -4.253 -22.738 -41.109 1.00 41.56 100 PRO A CA 1
ATOM 778 C C . PRO A 1 100 ? -5.467 -21.855 -40.781 1.00 41.56 100 PRO A C 1
ATOM 780 O O . PRO A 1 100 ? -6.095 -22.023 -39.740 1.00 41.56 100 PRO A O 1
ATOM 783 N N . GLY A 1 101 ? -5.768 -20.882 -41.648 1.00 53.00 101 GLY A N 1
ATOM 784 C CA . GLY A 1 101 ? -6.872 -19.925 -41.471 1.00 53.00 101 GLY A CA 1
ATOM 785 C C . GLY A 1 101 ? -6.510 -18.586 -40.808 1.00 53.00 101 GLY A C 1
ATOM 786 O O . GLY A 1 101 ? -7.395 -17.748 -40.629 1.00 53.00 101 GLY A O 1
ATOM 787 N N . GLY A 1 102 ? -5.240 -18.342 -40.470 1.00 50.47 102 GLY A N 1
ATOM 788 C CA . GLY A 1 102 ? -4.787 -17.066 -39.909 1.00 50.47 102 GLY A CA 1
ATOM 789 C C . GLY A 1 102 ? -4.734 -15.951 -40.959 1.00 50.47 102 GLY A C 1
ATOM 790 O O . GLY A 1 102 ? -4.018 -16.054 -41.953 1.00 50.47 102 GLY A O 1
ATOM 791 N N . LYS A 1 103 ? -5.480 -14.859 -40.751 1.00 51.81 103 LYS A N 1
ATOM 792 C CA . LYS A 1 103 ? -5.375 -13.652 -41.590 1.00 51.81 103 LYS A CA 1
ATOM 793 C C . LYS A 1 103 ? -4.078 -12.897 -41.244 1.00 51.81 103 LYS A C 1
ATOM 795 O O . LYS A 1 103 ? -3.791 -12.745 -40.057 1.00 51.81 103 LYS A O 1
ATOM 800 N N . PRO A 1 104 ? -3.309 -12.401 -42.233 1.00 51.28 104 PRO A N 1
ATOM 801 C CA . PRO A 1 104 ? -2.085 -11.646 -41.972 1.00 51.28 104 PRO A CA 1
ATOM 802 C C . PRO A 1 104 ? -2.399 -10.344 -41.228 1.00 51.28 104 PRO A C 1
ATOM 804 O O . PRO A 1 104 ? -3.342 -9.632 -41.583 1.00 51.28 104 PRO A O 1
ATOM 807 N N . ILE A 1 105 ? -1.596 -10.025 -40.211 1.00 51.62 105 ILE A N 1
ATOM 808 C CA . ILE A 1 105 ? -1.715 -8.769 -39.468 1.00 51.62 105 ILE A CA 1
ATOM 809 C C . ILE A 1 105 ? -0.862 -7.733 -40.203 1.00 51.62 105 ILE A C 1
ATOM 811 O O . ILE A 1 105 ? 0.362 -7.851 -40.282 1.00 51.62 105 ILE A O 1
ATOM 815 N N . ARG A 1 106 ? -1.523 -6.731 -40.790 1.00 48.66 106 ARG A N 1
ATOM 816 C CA . ARG A 1 106 ? -0.867 -5.565 -41.392 1.00 48.66 106 ARG A CA 1
ATOM 817 C C . ARG A 1 106 ? -0.626 -4.520 -40.311 1.00 48.66 106 ARG A C 1
ATOM 819 O O . ARG A 1 106 ? -1.570 -4.129 -39.628 1.00 48.66 106 ARG A O 1
ATOM 826 N N . ILE A 1 107 ? 0.620 -4.086 -40.168 1.00 47.16 107 ILE A N 1
ATOM 827 C CA . ILE A 1 107 ? 0.990 -2.973 -39.298 1.00 47.16 107 ILE A CA 1
ATOM 828 C C . ILE A 1 107 ? 1.317 -1.803 -40.225 1.00 47.16 107 ILE A C 1
ATOM 830 O O . ILE A 1 107 ? 2.387 -1.752 -40.827 1.00 47.16 107 ILE A O 1
ATOM 834 N N . ASP A 1 108 ? 0.359 -0.894 -40.388 1.00 45.62 108 ASP A N 1
ATOM 835 C CA . ASP A 1 108 ? 0.583 0.349 -41.122 1.00 45.62 108 ASP A CA 1
ATOM 836 C C . ASP A 1 108 ? 1.322 1.333 -40.207 1.00 45.62 108 ASP A C 1
ATOM 838 O O . ASP A 1 108 ? 0.848 1.659 -39.114 1.00 45.62 108 ASP A O 1
ATOM 842 N N . ASN A 1 109 ? 2.471 1.847 -40.651 1.00 44.59 109 ASN A N 1
ATOM 843 C CA . ASN A 1 109 ? 3.121 2.956 -39.965 1.00 44.59 109 ASN A CA 1
ATOM 844 C C . ASN A 1 109 ? 2.273 4.218 -40.172 1.00 44.59 109 ASN A C 1
ATOM 846 O O . ASN A 1 109 ? 2.283 4.823 -41.246 1.00 44.59 109 ASN A O 1
ATOM 850 N N . MET A 1 110 ? 1.538 4.634 -39.134 1.00 43.62 110 MET A N 1
ATOM 851 C CA . MET A 1 110 ? 0.823 5.914 -39.084 1.00 43.62 110 MET A CA 1
ATOM 852 C C . MET A 1 110 ? 1.817 7.086 -39.069 1.00 43.62 110 MET A C 1
ATOM 854 O O . MET A 1 110 ? 2.100 7.689 -38.036 1.00 43.62 110 MET A O 1
ATOM 858 N N . GLY A 1 111 ? 2.338 7.429 -40.244 1.00 41.94 111 GLY A N 1
ATOM 859 C CA . GLY A 1 111 ? 2.955 8.718 -40.509 1.00 41.94 111 GLY A CA 1
ATOM 860 C C . GLY A 1 111 ? 1.876 9.762 -40.789 1.00 41.94 111 GLY A C 1
ATOM 861 O O . GLY A 1 111 ? 1.250 9.714 -41.839 1.00 41.94 111 GLY A O 1
ATOM 862 N N . GLU A 1 112 ? 1.677 10.669 -39.831 1.00 52.28 112 GLU A N 1
ATOM 863 C CA . GLU A 1 112 ? 1.139 12.033 -39.970 1.00 52.28 112 GLU A CA 1
ATOM 864 C C . GLU A 1 112 ? 0.114 12.263 -41.089 1.00 52.28 112 GLU A C 1
ATOM 866 O O . GLU A 1 112 ? 0.479 12.604 -42.208 1.00 52.28 112 GLU A O 1
ATOM 871 N N . GLN A 1 113 ? -1.172 12.159 -40.743 1.00 49.03 113 GLN A N 1
ATOM 872 C CA . GLN A 1 113 ? -2.240 13.110 -41.101 1.00 49.03 113 GLN A CA 1
ATOM 873 C C . GLN A 1 113 ? -3.602 12.469 -40.829 1.00 49.03 113 GLN A C 1
ATOM 875 O O . GLN A 1 113 ? -4.317 12.041 -41.730 1.00 49.03 113 GLN A O 1
ATOM 880 N N . ARG A 1 114 ? -4.001 12.454 -39.557 1.00 41.22 114 ARG A N 1
ATOM 881 C CA . ARG A 1 114 ? -5.408 12.625 -39.189 1.00 41.22 114 ARG A CA 1
ATOM 882 C C . ARG A 1 114 ? -5.452 13.615 -38.040 1.00 41.22 114 ARG A C 1
ATOM 884 O O . ARG A 1 114 ? -4.544 13.642 -37.219 1.00 41.22 114 ARG A O 1
ATOM 891 N N . ALA A 1 115 ? -6.452 14.484 -38.122 1.00 41.22 115 ALA A N 1
ATOM 892 C CA . ALA A 1 115 ? -6.749 15.638 -37.291 1.00 41.22 115 ALA A CA 1
ATOM 893 C C . ALA A 1 115 ? -6.293 15.529 -35.830 1.00 41.22 115 ALA A C 1
ATOM 895 O O . ALA A 1 115 ? -6.255 14.438 -35.270 1.00 41.22 115 ALA A O 1
ATOM 896 N N . ARG A 1 116 ? -6.069 16.690 -35.197 1.00 46.91 116 ARG A N 1
ATOM 897 C CA . ARG A 1 116 ? -6.122 16.889 -33.739 1.00 46.91 116 ARG A CA 1
ATOM 898 C C . ARG A 1 116 ? -7.455 16.364 -33.173 1.00 46.91 116 ARG A C 1
ATOM 900 O O . ARG A 1 116 ? -8.313 17.127 -32.754 1.00 46.91 116 ARG A O 1
ATOM 907 N N . GLN A 1 117 ? -7.646 15.057 -33.165 1.00 48.47 117 GLN A N 1
ATOM 908 C CA . GLN A 1 117 ? -8.400 14.392 -32.137 1.00 48.47 117 GLN A CA 1
ATOM 909 C C . GLN A 1 117 ? -7.422 14.407 -30.988 1.00 48.47 117 GLN A C 1
ATOM 911 O O . GLN A 1 117 ? -6.392 13.735 -31.024 1.00 48.47 117 GLN A O 1
ATOM 916 N N . VAL A 1 118 ? -7.682 15.313 -30.050 1.00 49.78 118 VAL A N 1
ATOM 917 C CA . VAL A 1 118 ? -7.144 15.245 -28.701 1.00 49.78 118 VAL A CA 1
ATOM 918 C C . VAL A 1 118 ? -7.223 13.769 -28.335 1.00 49.78 118 VAL A C 1
ATOM 920 O O . VAL A 1 118 ? -8.323 13.249 -28.152 1.00 49.78 118 VAL A O 1
ATOM 923 N N . ALA A 1 119 ? -6.084 13.062 -28.365 1.00 49.38 119 ALA A N 1
ATOM 924 C CA . ALA A 1 119 ? -6.010 11.740 -27.770 1.00 49.38 119 ALA A CA 1
ATOM 925 C C . ALA A 1 119 ? -6.677 11.924 -26.411 1.00 49.38 119 ALA A C 1
ATOM 927 O O . ALA A 1 119 ? -6.316 12.915 -25.762 1.00 49.38 119 ALA A O 1
ATOM 928 N N . PRO A 1 120 ? -7.677 11.109 -26.017 1.00 46.97 120 PRO A N 1
ATOM 929 C CA . PRO A 1 120 ? -8.218 11.236 -24.681 1.00 46.97 120 PRO A CA 1
ATOM 930 C C . PRO A 1 120 ? -6.985 11.175 -23.801 1.00 46.97 120 PRO A C 1
ATOM 932 O O . PRO A 1 120 ? -6.277 10.162 -23.806 1.00 46.97 120 PRO A O 1
ATOM 935 N N . GLN A 1 121 ? -6.635 12.315 -23.186 1.00 52.69 121 GLN A N 1
ATOM 936 C CA . GLN A 1 121 ? -5.607 12.339 -22.171 1.00 52.69 121 GLN A CA 1
ATOM 937 C C . GLN A 1 121 ? -6.042 11.182 -21.301 1.00 52.69 121 GLN A C 1
ATOM 939 O O . GLN A 1 121 ? -7.193 11.175 -20.859 1.00 52.69 121 GLN A O 1
ATOM 944 N N . ARG A 1 122 ? -5.213 10.135 -21.199 1.00 53.81 122 ARG A N 1
ATOM 945 C CA . ARG A 1 122 ? -5.441 9.110 -20.193 1.00 53.81 122 ARG A CA 1
ATOM 946 C C . ARG A 1 122 ? -5.470 9.923 -18.920 1.00 53.81 122 ARG A C 1
ATOM 948 O O . ARG A 1 122 ? -4.410 10.331 -18.446 1.00 53.81 122 ARG A O 1
ATOM 955 N N . GLU A 1 123 ? -6.674 10.275 -18.474 1.00 56.25 123 GLU A N 1
ATOM 956 C CA . GLU A 1 123 ? -6.888 10.964 -17.225 1.00 56.25 123 GLU A CA 1
ATOM 957 C C . GLU A 1 123 ? -6.101 10.108 -16.263 1.00 56.25 123 GLU A C 1
ATOM 959 O O . GLU A 1 123 ? -6.321 8.891 -16.195 1.00 56.25 123 GLU A O 1
ATOM 964 N N . LYS A 1 124 ? -5.059 10.694 -15.661 1.00 57.53 124 LYS A N 1
ATOM 965 C CA . LYS A 1 124 ? -4.282 10.002 -14.644 1.00 57.53 124 LYS A CA 1
ATOM 966 C C . LYS A 1 124 ? -5.339 9.488 -13.685 1.00 57.53 124 LYS A C 1
ATOM 968 O O . LYS A 1 124 ? -5.960 10.307 -13.020 1.00 57.53 124 LYS A O 1
ATOM 973 N N . ARG A 1 125 ? -5.614 8.178 -13.684 1.00 59.69 125 ARG A N 1
ATOM 974 C CA . ARG A 1 125 ? -6.604 7.600 -12.780 1.00 59.69 125 ARG A CA 1
ATOM 975 C C . ARG A 1 125 ? -6.074 7.920 -11.392 1.00 59.69 125 ARG A C 1
ATOM 977 O O . ARG A 1 125 ? -5.043 7.386 -10.968 1.00 59.69 125 ARG A O 1
ATOM 984 N N . ILE A 1 126 ? -6.683 8.921 -10.767 1.00 71.00 126 ILE A N 1
ATOM 985 C CA . ILE A 1 126 ? -6.358 9.311 -9.408 1.00 71.00 126 ILE A CA 1
ATOM 986 C C . ILE A 1 126 ? -6.929 8.171 -8.581 1.00 71.00 126 ILE A C 1
ATOM 988 O O . ILE A 1 126 ? -8.143 7.968 -8.561 1.00 71.00 126 ILE A O 1
ATOM 992 N N . LEU A 1 127 ? -6.043 7.371 -7.991 1.00 79.00 127 LEU A N 1
ATOM 993 C CA . LEU A 1 127 ? -6.442 6.326 -7.060 1.00 79.00 127 LEU A CA 1
ATOM 994 C C . LEU A 1 127 ? -7.193 7.008 -5.922 1.00 79.00 127 LEU A C 1
ATOM 996 O O . LEU A 1 127 ? -6.636 7.854 -5.220 1.00 79.00 127 LEU A O 1
ATOM 1000 N N . LYS A 1 128 ? -8.480 6.690 -5.789 1.00 84.38 128 LYS A N 1
ATOM 1001 C CA . LYS A 1 128 ? -9.278 7.135 -4.652 1.00 84.38 128 LYS A CA 1
ATOM 1002 C C . LYS A 1 128 ? -8.882 6.255 -3.483 1.00 84.38 128 LYS A C 1
ATOM 1004 O O . LYS A 1 128 ? -9.188 5.075 -3.500 1.00 84.38 128 LYS A O 1
ATOM 1009 N N . LEU A 1 129 ? -8.158 6.815 -2.525 1.00 86.38 129 LEU A N 1
ATOM 1010 C CA . LEU A 1 129 ? -7.781 6.088 -1.320 1.00 86.38 129 LEU A CA 1
ATOM 1011 C C . LEU A 1 129 ? -8.977 6.013 -0.368 1.00 86.38 129 LEU A C 1
ATOM 1013 O O . LEU A 1 129 ? -9.735 6.990 -0.290 1.00 86.38 129 LEU A O 1
ATOM 1017 N N . PRO A 1 130 ? -9.151 4.890 0.344 1.00 83.62 130 PRO A N 1
ATOM 1018 C CA . PRO A 1 130 ? -10.191 4.764 1.341 1.00 83.62 130 PRO A CA 1
ATOM 1019 C C . PRO A 1 130 ? -9.901 5.750 2.473 1.00 83.62 130 PRO A C 1
ATOM 1021 O O . PRO A 1 130 ? -8.750 5.967 2.873 1.00 83.62 130 PRO A O 1
ATOM 1024 N N . LYS A 1 131 ? -10.961 6.413 2.926 1.00 86.06 131 LYS A N 1
ATOM 1025 C CA . LYS A 1 131 ? -10.916 7.420 3.978 1.00 86.06 131 LYS A CA 1
ATOM 1026 C C . LYS A 1 131 ? -12.048 7.151 4.938 1.00 86.06 131 LYS A C 1
ATOM 1028 O O . LYS A 1 131 ? -13.193 6.984 4.527 1.00 86.06 131 LYS A O 1
ATOM 1033 N N . VAL A 1 132 ? -11.716 7.190 6.215 1.00 84.69 132 VAL A N 1
ATOM 1034 C CA . VAL A 1 132 ? -12.680 6.986 7.289 1.00 84.69 132 VAL A CA 1
ATOM 1035 C C . VAL A 1 132 ? -13.305 8.324 7.689 1.00 84.69 132 VAL A C 1
ATOM 1037 O O . VAL A 1 132 ? -12.668 9.375 7.589 1.00 84.69 132 VAL A O 1
ATOM 1040 N N . SER A 1 133 ? -14.567 8.299 8.125 1.00 83.44 133 SER A N 1
ATOM 1041 C CA . SER A 1 133 ? -15.292 9.499 8.552 1.00 83.44 133 SER A CA 1
ATOM 1042 C C . SER A 1 133 ? -14.612 10.212 9.729 1.00 83.44 133 SER A C 1
ATOM 1044 O O . SER A 1 133 ? -14.021 9.588 10.617 1.00 83.44 133 SER A O 1
ATOM 1046 N N . GLU A 1 134 ? -14.733 11.542 9.778 1.00 79.19 134 GLU A N 1
ATOM 1047 C CA . GLU A 1 134 ? -14.107 12.368 10.823 1.00 79.19 134 GLU A CA 1
ATOM 1048 C C . GLU A 1 134 ? -14.553 11.991 12.246 1.00 79.19 134 GLU A C 1
ATOM 1050 O O . GLU A 1 134 ? -13.788 12.128 13.204 1.00 79.19 134 GLU A O 1
ATOM 1055 N N . ASP A 1 135 ? -15.773 11.474 12.398 1.00 78.00 135 ASP A N 1
ATOM 1056 C CA . ASP A 1 135 ? -16.317 11.056 13.692 1.00 78.00 135 ASP A CA 1
ATOM 1057 C C . ASP A 1 135 ? -15.619 9.812 14.251 1.00 78.00 135 ASP A C 1
ATOM 1059 O O . ASP A 1 135 ? -15.392 9.720 15.461 1.00 78.00 135 ASP A O 1
ATOM 1063 N N . LYS A 1 136 ? -15.219 8.876 13.381 1.00 75.06 136 LYS A N 1
ATOM 1064 C CA . LYS A 1 136 ? -14.401 7.715 13.761 1.00 75.06 136 LYS A CA 1
ATOM 1065 C C . LYS A 1 136 ? -12.963 8.147 14.077 1.00 75.06 136 LYS A C 1
ATOM 1067 O O . LYS A 1 136 ? -12.403 7.694 15.075 1.00 75.06 136 LYS A O 1
ATOM 1072 N N . LEU A 1 137 ? -12.409 9.120 13.341 1.00 73.12 137 LEU A N 1
ATOM 1073 C CA . LEU A 1 137 ? -11.068 9.662 13.609 1.00 73.12 137 LEU A CA 1
ATOM 1074 C C . LEU A 1 137 ? -10.945 10.320 14.998 1.00 73.12 137 LEU A C 1
ATOM 1076 O O . LEU A 1 137 ? -9.911 10.220 15.660 1.00 73.12 137 LEU A O 1
ATOM 1080 N N . LYS A 1 138 ? -12.007 10.961 15.498 1.00 76.25 138 LYS A N 1
ATOM 1081 C CA . LYS A 1 138 ? -12.005 11.581 16.839 1.00 76.25 138 LYS A CA 1
ATOM 1082 C C . LYS A 1 138 ? -11.965 10.554 17.977 1.00 76.25 138 LYS A C 1
ATOM 1084 O O . LYS A 1 138 ? -11.456 10.865 19.056 1.00 76.25 138 LYS A O 1
ATOM 1089 N N . LYS A 1 139 ? -12.454 9.330 17.746 1.00 71.75 139 LYS A N 1
ATOM 1090 C CA . LYS A 1 139 ? -12.483 8.247 18.746 1.00 71.75 139 LYS A CA 1
ATOM 1091 C C . LYS A 1 139 ? -11.114 7.575 18.950 1.00 71.75 139 LYS A C 1
ATOM 1093 O O . LYS A 1 139 ? -10.896 6.973 19.998 1.00 71.75 139 LYS A O 1
ATOM 1098 N N . ILE A 1 140 ? -10.158 7.786 18.036 1.00 69.19 140 ILE A N 1
ATOM 1099 C CA . ILE A 1 140 ? -8.811 7.176 18.038 1.00 69.19 140 ILE A CA 1
ATOM 1100 C C . ILE A 1 140 ? -8.029 7.441 19.324 1.00 69.19 140 ILE A C 1
ATOM 1102 O O . ILE A 1 140 ? -7.303 6.569 19.789 1.00 69.19 140 ILE A O 1
ATOM 1106 N N . LYS A 1 141 ? -8.171 8.631 19.928 1.00 69.25 141 LYS A N 1
ATOM 1107 C CA . LYS A 1 141 ? -7.347 9.042 21.083 1.00 69.25 141 LYS A CA 1
ATOM 1108 C C . LYS A 1 141 ? -7.463 8.112 22.296 1.00 69.25 141 LYS A C 1
ATOM 1110 O O . LYS A 1 141 ? -6.629 8.200 23.190 1.00 69.25 141 LYS A O 1
ATOM 1115 N N . LYS A 1 142 ? -8.501 7.273 22.351 1.00 78.38 142 LYS A N 1
ATOM 1116 C CA . LYS A 1 142 ? -8.774 6.363 23.470 1.00 78.38 142 LYS A CA 1
ATOM 1117 C C . LYS A 1 142 ? -8.510 4.890 23.145 1.00 78.38 142 LYS A C 1
ATOM 1119 O O . LYS A 1 142 ? -8.592 4.070 24.052 1.00 78.38 142 LYS A O 1
ATOM 1124 N N . LEU A 1 143 ? -8.230 4.556 21.886 1.00 84.88 143 LEU A N 1
ATOM 1125 C CA . LEU A 1 143 ? -8.093 3.172 21.439 1.00 84.88 143 LEU A CA 1
ATOM 1126 C C . LEU A 1 143 ? -6.659 2.679 21.615 1.00 84.88 143 LEU A C 1
ATOM 1128 O O . LEU A 1 143 ? -5.701 3.452 21.522 1.00 84.88 143 LEU A O 1
ATOM 1132 N N . LYS A 1 144 ? -6.510 1.375 21.864 1.00 89.44 144 LYS A N 1
ATOM 1133 C CA . LYS A 1 144 ? -5.188 0.744 21.898 1.00 89.44 144 LYS A CA 1
ATOM 1134 C C . LYS A 1 144 ? -4.600 0.770 20.491 1.00 89.44 144 LYS A C 1
ATOM 1136 O O . LYS A 1 144 ? -5.325 0.624 19.513 1.00 89.44 144 LYS A O 1
ATOM 1141 N N . LYS A 1 145 ? -3.286 0.946 20.388 1.00 92.25 145 LYS A N 1
ATOM 1142 C CA . LYS A 1 145 ? -2.571 0.879 19.111 1.00 92.25 145 LYS A CA 1
ATOM 1143 C C . LYS A 1 145 ? -1.901 -0.480 18.968 1.00 92.25 145 LYS A C 1
ATOM 1145 O O . LYS A 1 145 ? -1.276 -0.944 19.920 1.00 92.25 145 LYS A O 1
ATOM 1150 N N . GLY A 1 146 ? -2.027 -1.089 17.797 1.00 92.56 146 GLY A N 1
ATOM 1151 C CA . GLY A 1 146 ? -1.348 -2.328 17.433 1.00 92.56 146 GLY A CA 1
ATOM 1152 C C . GLY A 1 146 ? -0.626 -2.179 16.101 1.00 92.56 146 GLY A C 1
ATOM 1153 O O . GLY A 1 146 ? -1.082 -1.452 15.223 1.00 92.56 146 GLY A O 1
ATOM 1154 N N . GLU A 1 147 ? 0.495 -2.872 15.939 1.00 93.56 147 GLU A N 1
ATOM 1155 C CA . GLU A 1 147 ? 1.152 -2.981 14.637 1.00 93.56 147 GLU A CA 1
ATOM 1156 C C . GLU A 1 147 ? 0.665 -4.260 13.936 1.00 93.56 147 GLU A C 1
ATOM 1158 O O . GLU A 1 147 ? 0.701 -5.333 14.545 1.00 93.56 147 GLU A O 1
ATOM 1163 N N . PRO A 1 148 ? 0.173 -4.176 12.689 1.00 96.06 148 PRO A N 1
ATOM 1164 C CA . PRO A 1 148 ? -0.298 -5.347 11.963 1.00 96.06 148 PRO A CA 1
ATOM 1165 C C . PRO A 1 148 ? 0.860 -6.191 11.426 1.00 96.06 148 PRO A C 1
ATOM 1167 O O . PRO A 1 148 ? 1.938 -5.682 11.096 1.00 96.06 148 PRO A O 1
ATOM 1170 N N . ASN A 1 149 ? 0.614 -7.491 11.263 1.00 96.38 149 ASN A N 1
ATOM 1171 C CA . ASN A 1 149 ? 1.574 -8.364 10.598 1.00 96.38 149 ASN A CA 1
ATOM 1172 C C . ASN A 1 149 ? 1.658 -7.994 9.110 1.00 96.38 149 ASN A C 1
ATOM 1174 O O . ASN A 1 149 ? 0.651 -7.682 8.480 1.00 96.38 149 ASN A O 1
ATOM 1178 N N . THR A 1 150 ? 2.863 -7.980 8.550 1.00 96.69 150 THR A N 1
ATOM 1179 C CA . THR A 1 150 ? 3.110 -7.519 7.183 1.00 96.69 150 THR A CA 1
ATOM 1180 C C . THR A 1 150 ? 4.055 -8.474 6.472 1.00 96.69 150 THR A C 1
ATOM 1182 O O . THR A 1 150 ? 5.154 -8.737 6.957 1.00 96.69 150 THR A O 1
ATOM 1185 N N . ASN A 1 151 ? 3.660 -8.932 5.290 1.00 97.38 151 ASN A N 1
ATOM 1186 C CA . ASN A 1 151 ? 4.529 -9.627 4.352 1.00 97.38 151 ASN A CA 1
ATOM 1187 C C . ASN A 1 151 ? 4.862 -8.696 3.180 1.00 97.38 151 ASN A C 1
ATOM 1189 O O . ASN A 1 151 ? 4.036 -7.889 2.757 1.00 97.38 151 ASN A O 1
ATOM 1193 N N . VAL A 1 152 ? 6.091 -8.772 2.673 1.00 96.81 152 VAL A N 1
ATOM 1194 C CA . VAL A 1 152 ? 6.574 -7.897 1.603 1.00 96.81 152 VAL A CA 1
ATOM 1195 C C . VAL A 1 152 ? 7.188 -8.734 0.499 1.00 96.81 152 VAL A C 1
ATOM 1197 O O . VAL A 1 152 ? 8.126 -9.500 0.721 1.00 96.81 152 VAL A O 1
ATOM 1200 N N . ARG A 1 153 ? 6.707 -8.527 -0.725 1.00 96.38 153 ARG A N 1
ATOM 1201 C CA . ARG A 1 153 ? 7.221 -9.173 -1.931 1.00 96.38 153 ARG A CA 1
ATOM 1202 C C . ARG A 1 153 ? 7.801 -8.115 -2.854 1.00 96.38 153 ARG A C 1
ATOM 1204 O O . ARG A 1 153 ? 7.125 -7.158 -3.220 1.00 96.38 153 ARG A O 1
ATOM 1211 N N . ARG A 1 154 ? 9.067 -8.286 -3.231 1.00 94.88 154 ARG A N 1
ATOM 1212 C CA . ARG A 1 154 ? 9.762 -7.392 -4.162 1.00 94.88 154 ARG A CA 1
ATOM 1213 C C . ARG A 1 154 ? 9.913 -8.076 -5.513 1.00 94.88 154 ARG A C 1
ATOM 1215 O O . ARG A 1 154 ? 10.406 -9.198 -5.588 1.00 94.88 154 ARG A O 1
ATOM 1222 N N . LEU A 1 155 ? 9.484 -7.383 -6.555 1.00 92.88 155 LEU A N 1
ATOM 1223 C CA . LEU A 1 155 ? 9.667 -7.723 -7.961 1.00 92.88 155 LEU A CA 1
ATOM 1224 C C . LEU A 1 155 ? 10.577 -6.663 -8.600 1.00 92.88 155 LEU A C 1
ATOM 1226 O O . LEU A 1 155 ? 10.917 -5.664 -7.966 1.00 92.88 155 LEU A O 1
ATOM 1230 N N . SER A 1 156 ? 10.994 -6.873 -9.847 1.00 89.62 156 SER A N 1
ATOM 1231 C CA . SER A 1 156 ? 11.916 -5.955 -10.530 1.00 89.62 156 SER A CA 1
ATOM 1232 C C . SER A 1 156 ? 11.344 -4.544 -10.710 1.00 89.62 156 SER A C 1
ATOM 1234 O O . SER A 1 156 ? 12.080 -3.571 -10.585 1.00 89.62 156 SER A O 1
ATOM 1236 N N . ASP A 1 157 ? 10.045 -4.429 -10.986 1.00 92.38 157 ASP A N 1
ATOM 1237 C CA .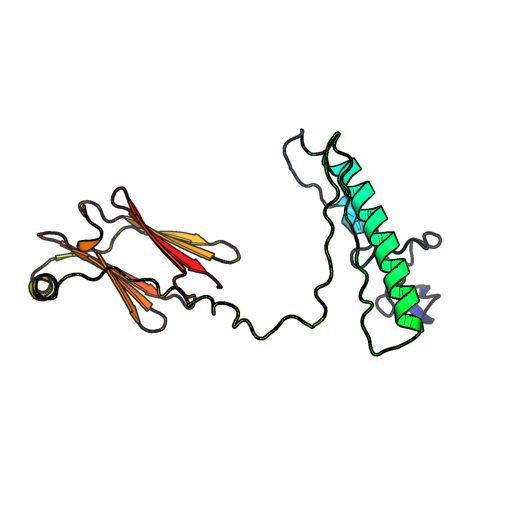 ASP A 1 157 ? 9.333 -3.176 -11.264 1.00 92.38 157 ASP A CA 1
ATOM 1238 C C . ASP A 1 157 ? 8.306 -2.802 -10.181 1.00 92.38 157 ASP A C 1
ATOM 1240 O O . ASP A 1 157 ? 7.672 -1.747 -10.280 1.00 92.38 157 ASP A O 1
ATOM 1244 N N . ARG A 1 158 ? 8.114 -3.661 -9.164 1.00 94.75 158 ARG A N 1
ATOM 1245 C CA . ARG A 1 158 ? 7.034 -3.524 -8.172 1.00 94.75 158 ARG A CA 1
ATOM 1246 C C . ARG A 1 158 ? 7.408 -3.985 -6.772 1.00 94.75 158 ARG A C 1
ATOM 1248 O O . ARG A 1 158 ? 8.222 -4.886 -6.589 1.00 94.75 158 ARG A O 1
ATOM 1255 N N . ILE A 1 159 ? 6.731 -3.422 -5.777 1.00 96.31 159 ILE A N 1
ATOM 1256 C CA . ILE A 1 159 ? 6.729 -3.919 -4.399 1.00 96.31 159 ILE A CA 1
ATOM 1257 C C . ILE A 1 159 ? 5.286 -4.110 -3.953 1.00 96.31 159 ILE A C 1
ATOM 1259 O O . ILE A 1 159 ? 4.458 -3.218 -4.114 1.00 96.31 159 ILE A O 1
ATOM 1263 N N . ILE A 1 160 ? 5.003 -5.276 -3.385 1.00 97.38 160 ILE A N 1
ATOM 1264 C CA . ILE A 1 160 ? 3.686 -5.660 -2.890 1.00 97.38 160 ILE A CA 1
ATOM 1265 C C . ILE A 1 160 ? 3.792 -5.831 -1.378 1.00 97.38 160 ILE A C 1
ATOM 1267 O O . ILE A 1 160 ? 4.613 -6.617 -0.901 1.00 97.38 160 ILE A O 1
ATOM 1271 N N . TYR A 1 161 ? 2.977 -5.088 -0.637 1.00 97.69 161 TYR A N 1
ATOM 1272 C CA . TYR A 1 161 ? 2.792 -5.259 0.801 1.00 97.69 161 TYR A CA 1
ATOM 1273 C C . TYR A 1 161 ? 1.467 -5.970 1.039 1.00 97.69 161 TYR A C 1
ATOM 1275 O O . TYR A 1 161 ? 0.434 -5.499 0.579 1.00 97.69 161 TYR A O 1
ATOM 1283 N N . GLU A 1 162 ? 1.501 -7.072 1.775 1.00 97.94 162 GLU A N 1
ATOM 1284 C CA . GLU A 1 162 ? 0.328 -7.801 2.254 1.00 97.94 162 GLU A CA 1
ATOM 1285 C C . GLU A 1 162 ? 0.241 -7.553 3.767 1.00 97.94 162 GLU A C 1
ATOM 1287 O O . GLU A 1 162 ? 1.095 -8.011 4.530 1.00 97.94 162 GLU A O 1
ATOM 1292 N N . ILE A 1 163 ? -0.736 -6.762 4.204 1.00 97.94 163 ILE A N 1
ATOM 1293 C CA . ILE A 1 163 ? -0.900 -6.330 5.596 1.00 97.94 163 ILE A CA 1
ATOM 1294 C C . ILE A 1 163 ? -2.102 -7.064 6.184 1.00 97.94 163 ILE A C 1
ATOM 1296 O O . ILE A 1 163 ? -3.228 -6.863 5.736 1.00 97.94 163 ILE A O 1
ATOM 1300 N N . SER A 1 164 ? -1.868 -7.899 7.192 1.00 97.50 164 SER A N 1
ATOM 1301 C CA . SER A 1 164 ? -2.926 -8.632 7.888 1.00 97.50 164 SER A CA 1
ATOM 1302 C C . SER A 1 164 ? -3.581 -7.745 8.944 1.00 97.50 164 SER A C 1
ATOM 1304 O O . SER A 1 164 ? -2.918 -7.250 9.859 1.00 97.50 164 SER A O 1
ATOM 1306 N N . LEU A 1 165 ? -4.888 -7.558 8.803 1.00 96.25 165 LEU A N 1
ATOM 1307 C CA . LEU A 1 165 ? -5.737 -6.703 9.625 1.00 96.25 165 LEU A CA 1
ATOM 1308 C C . LEU A 1 165 ? -6.902 -7.526 10.201 1.00 96.25 165 LEU A C 1
ATOM 1310 O O . LEU A 1 165 ? -8.052 -7.293 9.827 1.00 96.25 165 LEU A O 1
ATOM 1314 N N .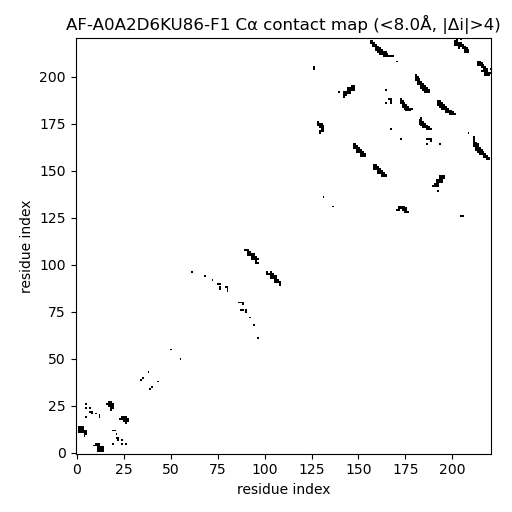 PRO A 1 166 ? -6.628 -8.502 11.087 1.00 95.00 166 PRO A N 1
ATOM 1315 C CA . PRO A 1 166 ? -7.662 -9.412 11.562 1.00 95.00 166 PRO A CA 1
ATOM 1316 C C . PRO A 1 166 ? -8.763 -8.666 12.323 1.00 95.00 166 PRO A C 1
ATOM 1318 O O . PRO A 1 166 ? -8.476 -7.766 13.118 1.00 95.00 166 PRO A O 1
ATOM 1321 N N . GLY A 1 167 ? -10.019 -9.043 12.083 1.00 92.94 167 GLY A N 1
ATOM 1322 C CA . GLY A 1 167 ? -11.202 -8.402 12.660 1.00 92.94 167 GLY A CA 1
ATOM 1323 C C . GLY A 1 167 ? -11.642 -7.102 11.978 1.00 92.94 167 GLY A C 1
ATOM 1324 O O . GLY A 1 167 ? -12.587 -6.468 12.445 1.00 92.94 167 GLY A O 1
ATOM 1325 N N . VAL A 1 168 ? -10.980 -6.677 10.898 1.00 94.00 168 VAL A N 1
ATOM 1326 C CA . VAL A 1 168 ? -11.470 -5.584 10.047 1.00 94.00 168 VAL A CA 1
ATOM 1327 C C . VAL A 1 168 ? -12.347 -6.187 8.956 1.00 94.00 168 VAL A C 1
ATOM 1329 O O . VAL A 1 168 ? -11.872 -6.960 8.133 1.00 94.00 168 VAL A O 1
ATOM 1332 N N . GLU A 1 169 ? -13.628 -5.829 8.934 1.00 90.19 169 GLU A N 1
ATOM 1333 C CA . GLU A 1 169 ? -14.586 -6.410 7.983 1.00 90.19 169 GLU A CA 1
ATOM 1334 C C . GLU A 1 169 ? -14.699 -5.601 6.683 1.00 90.19 169 GLU A C 1
ATOM 1336 O O . GLU A 1 169 ? -14.869 -6.169 5.604 1.00 90.19 169 GLU A O 1
ATOM 1341 N N . TYR A 1 170 ? -14.584 -4.270 6.762 1.00 91.81 170 TYR A N 1
ATOM 1342 C CA . TYR A 1 170 ? -14.876 -3.375 5.641 1.00 91.81 170 TYR A CA 1
ATOM 1343 C C . TYR A 1 170 ?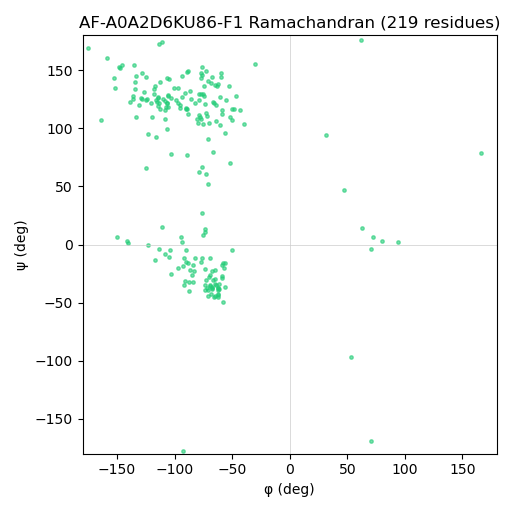 -13.701 -2.457 5.306 1.00 91.81 170 TYR A C 1
ATOM 1345 O O . TYR A 1 170 ? -13.029 -1.914 6.181 1.00 91.81 170 TYR A O 1
ATOM 1353 N N . ILE A 1 171 ? -13.515 -2.183 4.010 1.00 91.88 171 ILE A N 1
ATOM 1354 C CA . ILE A 1 171 ? -12.540 -1.192 3.523 1.00 91.88 171 ILE A CA 1
ATOM 1355 C C . ILE A 1 171 ? -12.808 0.218 4.085 1.00 91.88 171 ILE A C 1
ATOM 1357 O O . ILE A 1 171 ? -11.878 1.004 4.246 1.00 91.88 171 ILE A O 1
ATOM 1361 N N . ASP A 1 172 ? -14.060 0.527 4.431 1.00 91.62 172 ASP A N 1
ATOM 1362 C CA . ASP A 1 172 ? -14.478 1.810 5.017 1.00 91.62 172 ASP A CA 1
ATOM 1363 C C . ASP A 1 172 ? -13.957 2.022 6.448 1.00 91.62 172 ASP A C 1
ATOM 1365 O O . ASP A 1 172 ? -14.031 3.132 6.982 1.00 91.62 172 ASP A O 1
ATOM 1369 N N . ASP A 1 173 ? -13.414 0.972 7.067 1.00 92.19 173 ASP A N 1
ATOM 1370 C CA . ASP A 1 173 ? -12.703 1.022 8.343 1.00 92.19 173 ASP A CA 1
ATOM 1371 C C . ASP A 1 173 ? -11.187 1.152 8.162 1.00 92.19 173 ASP A C 1
ATOM 1373 O O . ASP A 1 173 ? -10.438 1.136 9.138 1.00 92.19 173 ASP A O 1
ATOM 1377 N N . ILE A 1 174 ? -10.716 1.336 6.927 1.00 94.00 174 ILE A N 1
ATOM 1378 C CA . ILE A 1 174 ? -9.306 1.514 6.591 1.00 94.00 174 ILE A CA 1
ATOM 1379 C C . ILE A 1 174 ? -9.095 2.921 6.033 1.00 94.00 174 ILE A C 1
ATOM 1381 O O . ILE A 1 174 ? -9.736 3.360 5.083 1.00 94.00 174 ILE A O 1
ATOM 1385 N N . ASN A 1 175 ? -8.149 3.647 6.614 1.00 94.44 175 ASN A N 1
ATOM 1386 C CA . ASN A 1 175 ? -7.651 4.908 6.092 1.00 94.44 175 ASN A CA 1
ATOM 1387 C C . ASN A 1 175 ? -6.250 4.701 5.518 1.00 94.44 175 ASN A C 1
ATOM 1389 O O . ASN A 1 175 ? -5.333 4.322 6.249 1.00 94.44 175 ASN A O 1
ATOM 1393 N N . ILE A 1 176 ? -6.082 5.016 4.233 1.00 95.06 176 ILE A N 1
ATOM 1394 C CA . ILE A 1 176 ? -4.773 5.036 3.574 1.00 95.06 176 ILE A CA 1
ATOM 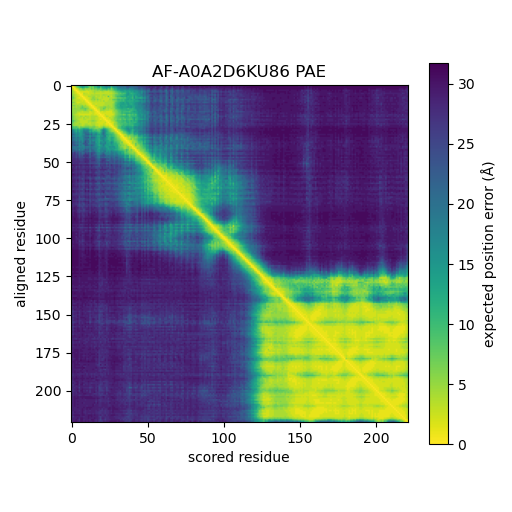1395 C C . ILE A 1 176 ? -4.455 6.483 3.212 1.00 95.06 176 ILE A C 1
ATOM 1397 O O . ILE A 1 176 ? -5.144 7.104 2.399 1.00 95.06 176 ILE A O 1
ATOM 1401 N N . SER A 1 177 ? -3.393 7.024 3.799 1.00 92.19 177 SER A N 1
ATOM 1402 C CA . SER A 1 177 ? -2.890 8.364 3.496 1.00 92.19 177 SER A CA 1
ATOM 1403 C C . SER A 1 177 ? -1.489 8.299 2.916 1.00 92.19 177 SER A C 1
ATOM 1405 O O . SER A 1 177 ? -0.637 7.563 3.400 1.00 92.19 177 SER A O 1
ATOM 1407 N N . ASN A 1 178 ? -1.258 9.093 1.874 1.00 89.94 178 ASN A N 1
ATOM 1408 C CA . ASN A 1 178 ? 0.048 9.249 1.254 1.00 89.94 178 ASN A CA 1
ATOM 1409 C C . ASN A 1 178 ? 0.636 10.610 1.649 1.00 89.94 178 ASN A C 1
ATOM 1411 O O . ASN A 1 178 ? 0.036 11.645 1.347 1.00 89.94 178 ASN A O 1
ATOM 1415 N N . LEU A 1 179 ? 1.776 10.587 2.334 1.00 87.56 179 LEU A N 1
ATOM 1416 C CA . LEU A 1 179 ? 2.517 11.743 2.823 1.00 87.56 179 LEU A CA 1
ATOM 1417 C C . LEU A 1 179 ? 3.937 11.692 2.252 1.00 87.56 179 LEU A C 1
ATOM 1419 O O . LEU A 1 179 ? 4.814 11.036 2.804 1.00 87.56 179 LEU A O 1
ATOM 1423 N N . GLU A 1 180 ? 4.159 12.389 1.137 1.00 86.00 180 GLU A N 1
ATOM 1424 C CA . GLU A 1 180 ? 5.438 12.413 0.408 1.00 86.00 180 GLU A CA 1
ATOM 1425 C C . GLU A 1 180 ? 5.970 11.008 0.064 1.00 86.00 180 GLU A C 1
ATOM 1427 O O . GLU A 1 180 ? 5.556 10.435 -0.942 1.00 86.00 180 GLU A O 1
ATOM 1432 N N . ASN A 1 181 ? 6.874 10.465 0.887 1.00 88.12 181 ASN A N 1
ATOM 1433 C CA . ASN A 1 181 ? 7.495 9.144 0.734 1.00 88.12 181 ASN A CA 1
ATOM 1434 C C . ASN A 1 181 ? 7.032 8.143 1.807 1.00 88.12 181 ASN A C 1
ATOM 1436 O O . ASN A 1 181 ? 7.683 7.123 2.034 1.00 88.12 181 ASN A O 1
ATOM 1440 N N . VAL A 1 182 ? 5.951 8.454 2.521 1.00 93.94 182 VAL A N 1
ATOM 1441 C CA . VAL A 1 182 ? 5.400 7.623 3.590 1.00 93.94 182 VAL A CA 1
ATOM 1442 C C . VAL A 1 182 ? 3.936 7.332 3.297 1.00 93.94 182 VAL A C 1
ATOM 1444 O O . VAL A 1 182 ? 3.120 8.240 3.148 1.00 93.94 182 VAL A O 1
ATOM 1447 N N . ILE A 1 183 ? 3.588 6.049 3.249 1.00 94.75 183 ILE A N 1
ATOM 1448 C CA . ILE A 1 183 ? 2.195 5.611 3.284 1.00 94.75 183 ILE A CA 1
ATOM 1449 C C . ILE A 1 183 ? 1.832 5.272 4.722 1.00 94.75 183 ILE A C 1
ATOM 1451 O O . ILE A 1 183 ? 2.420 4.371 5.317 1.00 94.75 183 ILE A O 1
ATOM 1455 N N . GLU A 1 184 ? 0.841 5.973 5.261 1.00 94.44 184 GLU A N 1
ATOM 1456 C CA . GLU A 1 184 ? 0.234 5.640 6.545 1.00 94.44 184 GLU A CA 1
ATOM 1457 C C . GLU A 1 184 ? -1.035 4.823 6.303 1.00 94.44 184 GLU A C 1
ATOM 1459 O O . GLU A 1 184 ? -1.973 5.280 5.640 1.00 94.44 184 GLU A O 1
ATOM 1464 N N . VAL A 1 185 ? -1.075 3.624 6.871 1.00 95.88 185 VAL A N 1
ATOM 1465 C CA . VAL A 1 185 ? -2.251 2.759 6.920 1.00 95.88 185 VAL A CA 1
ATOM 1466 C C . VAL A 1 185 ? -2.765 2.751 8.349 1.00 95.88 185 VAL A C 1
ATOM 1468 O O . VAL A 1 185 ? -2.036 2.398 9.278 1.00 95.88 185 VAL A O 1
ATOM 1471 N N . ARG A 1 186 ? -4.035 3.114 8.525 1.00 94.44 186 ARG A N 1
ATOM 1472 C CA . ARG A 1 186 ? -4.746 2.977 9.797 1.00 94.44 186 ARG A CA 1
ATOM 1473 C C . ARG A 1 186 ? -6.009 2.163 9.594 1.00 94.44 186 ARG A C 1
ATOM 1475 O O . ARG A 1 186 ? -6.818 2.545 8.758 1.00 94.44 186 ARG A O 1
ATOM 1482 N N . ALA A 1 187 ? -6.193 1.094 10.356 1.00 94.56 187 ALA A N 1
ATOM 1483 C CA . ALA A 1 187 ? -7.428 0.316 10.337 1.00 94.56 187 ALA A CA 1
ATOM 1484 C C . ALA A 1 187 ? -8.098 0.347 11.712 1.00 94.56 187 ALA A C 1
ATOM 1486 O O . ALA A 1 187 ? -7.422 0.202 12.733 1.00 94.56 187 ALA A O 1
ATOM 1487 N N . PHE A 1 188 ? -9.407 0.584 11.738 1.00 91.56 188 PHE A N 1
ATOM 1488 C CA . PHE A 1 188 ? -10.161 0.864 12.956 1.00 91.56 188 PHE A CA 1
ATOM 1489 C C . PHE A 1 188 ? -11.024 -0.329 13.355 1.00 91.56 188 PHE A C 1
ATOM 1491 O O . PHE A 1 188 ? -11.906 -0.735 12.609 1.00 91.56 188 PHE A O 1
ATOM 1498 N N . LEU A 1 189 ? -10.806 -0.828 14.568 1.00 89.75 189 LEU A N 1
ATOM 1499 C CA . LEU A 1 189 ? -11.715 -1.727 15.269 1.00 89.75 189 LEU A CA 1
ATOM 1500 C C . LEU A 1 189 ? -12.333 -0.994 16.467 1.00 89.75 189 LEU A C 1
ATOM 1502 O O . LEU A 1 189 ? -11.961 0.137 16.794 1.00 89.75 189 LEU A O 1
ATOM 1506 N N . GLU A 1 190 ? -13.275 -1.645 17.146 1.00 86.19 190 GLU A N 1
ATOM 1507 C CA . GLU A 1 190 ? -13.967 -1.063 18.301 1.00 86.19 190 GLU A CA 1
ATOM 1508 C C . GLU A 1 190 ? -13.020 -0.716 19.462 1.00 86.19 190 GLU A C 1
ATOM 1510 O O . GLU A 1 190 ? -13.186 0.328 20.092 1.00 86.19 190 GLU A O 1
ATOM 1515 N N . GLU A 1 191 ? -12.009 -1.554 19.722 1.00 86.81 191 GLU A N 1
ATOM 1516 C CA . GLU A 1 191 ? -11.082 -1.402 20.859 1.00 86.81 191 GLU A CA 1
ATOM 1517 C C . GLU A 1 191 ? -9.611 -1.175 20.457 1.00 86.81 191 GLU A C 1
ATOM 1519 O O . GLU A 1 191 ? -8.780 -0.780 21.287 1.00 86.81 191 GLU A O 1
ATOM 1524 N N . LEU A 1 192 ? -9.280 -1.415 19.187 1.00 91.19 192 LEU A N 1
ATOM 1525 C CA . LEU A 1 192 ? -7.919 -1.442 18.655 1.00 91.19 192 LEU A CA 1
ATOM 1526 C C . LEU A 1 192 ? -7.838 -0.632 17.359 1.00 91.19 192 LEU A C 1
ATOM 1528 O O . LEU A 1 192 ? -8.754 -0.641 16.543 1.00 91.19 192 LEU A O 1
ATOM 1532 N N . VAL A 1 193 ? -6.711 0.037 17.147 1.00 93.44 193 VAL A N 1
ATOM 1533 C CA . VAL A 1 193 ? -6.348 0.627 15.860 1.00 93.44 193 VAL A CA 1
ATOM 1534 C C . VAL A 1 193 ? -5.044 0.004 15.397 1.00 93.44 193 VAL A C 1
ATOM 1536 O O . VAL A 1 193 ? -4.030 0.111 16.092 1.00 93.44 193 VAL A O 1
ATOM 1539 N N . TYR A 1 194 ? -5.068 -0.616 14.220 1.00 95.38 194 TYR A N 1
ATOM 1540 C CA . TYR A 1 194 ? -3.846 -1.014 13.536 1.00 95.38 194 TYR A CA 1
ATOM 1541 C C . TYR A 1 194 ? -3.209 0.208 12.886 1.00 95.38 194 TYR A C 1
ATOM 1543 O O . TYR A 1 194 ? -3.889 0.944 12.175 1.00 95.38 194 TYR A O 1
ATOM 1551 N N . GLU A 1 195 ? -1.918 0.430 13.118 1.00 94.88 195 GLU A N 1
ATOM 1552 C CA . GLU A 1 195 ? -1.157 1.528 12.517 1.00 94.88 195 GLU A CA 1
ATOM 1553 C C . GLU A 1 195 ? 0.114 0.978 11.863 1.00 94.88 195 GLU A C 1
ATOM 1555 O O . GLU A 1 195 ? 0.904 0.284 12.504 1.00 94.88 195 GLU A O 1
ATOM 1560 N N . LYS A 1 196 ? 0.304 1.276 10.573 1.00 95.12 196 LYS A N 1
ATOM 1561 C CA . LYS A 1 196 ? 1.506 0.916 9.817 1.00 95.12 196 LYS A CA 1
ATOM 1562 C C . LYS A 1 196 ? 1.967 2.091 8.969 1.00 95.12 196 LYS A C 1
ATOM 1564 O O . LYS A 1 196 ? 1.217 2.580 8.130 1.00 95.12 196 LYS A O 1
ATOM 1569 N N . ASN A 1 197 ? 3.225 2.477 9.146 1.00 95.25 197 ASN A N 1
ATOM 1570 C CA . ASN A 1 197 ? 3.889 3.464 8.305 1.00 95.25 197 ASN A CA 1
ATOM 1571 C C . ASN A 1 197 ? 4.875 2.742 7.388 1.00 95.25 197 ASN A C 1
ATOM 1573 O O . ASN A 1 197 ? 5.676 1.927 7.847 1.00 95.25 197 ASN A O 1
ATOM 1577 N N . ILE A 1 198 ? 4.789 3.015 6.091 1.00 95.06 198 ILE A N 1
ATOM 1578 C CA . ILE A 1 198 ? 5.619 2.389 5.065 1.00 95.06 198 ILE A CA 1
ATOM 1579 C C . ILE A 1 198 ? 6.410 3.484 4.368 1.00 95.06 198 ILE A C 1
ATOM 1581 O O . ILE A 1 198 ? 5.848 4.280 3.620 1.00 95.06 198 ILE A O 1
ATOM 1585 N N . GLU A 1 199 ? 7.716 3.500 4.604 1.00 94.56 199 GLU A N 1
ATOM 1586 C CA . GLU A 1 199 ? 8.650 4.373 3.899 1.00 94.56 199 GLU A CA 1
ATOM 1587 C C . GLU A 1 199 ? 8.952 3.785 2.516 1.00 94.56 199 GLU A C 1
ATOM 1589 O O . GLU A 1 199 ? 9.574 2.725 2.393 1.00 94.56 199 GLU A O 1
ATOM 1594 N N . ILE A 1 200 ? 8.482 4.449 1.462 1.00 91.69 200 ILE A N 1
ATOM 1595 C CA . ILE A 1 200 ? 8.649 4.004 0.080 1.00 91.69 200 ILE A CA 1
ATOM 1596 C C . ILE A 1 200 ? 8.663 5.191 -0.886 1.00 91.69 200 ILE A C 1
ATOM 1598 O O . ILE A 1 200 ? 7.829 6.086 -0.827 1.00 91.69 200 ILE A O 1
ATOM 1602 N N . SER A 1 201 ? 9.617 5.179 -1.817 1.00 89.38 201 SER A N 1
ATOM 1603 C CA . SER A 1 201 ? 9.788 6.224 -2.838 1.00 89.38 201 SER A CA 1
ATOM 1604 C C . SER A 1 201 ? 9.004 5.966 -4.131 1.00 89.38 201 SER A C 1
ATOM 1606 O O . SER A 1 201 ? 9.019 6.789 -5.045 1.00 89.38 201 SER A O 1
ATOM 1608 N N . MET A 1 202 ? 8.341 4.812 -4.243 1.00 90.06 202 MET A N 1
ATOM 1609 C CA . MET A 1 202 ? 7.554 4.436 -5.418 1.00 90.06 202 MET A CA 1
ATOM 1610 C C . MET A 1 202 ? 6.082 4.810 -5.251 1.00 90.06 202 MET A C 1
ATOM 1612 O O . MET A 1 202 ? 5.543 4.696 -4.149 1.00 90.06 202 MET A O 1
ATOM 1616 N N . PRO A 1 203 ? 5.394 5.213 -6.334 1.00 91.12 203 PRO A N 1
ATOM 1617 C CA . PRO A 1 203 ? 3.992 5.569 -6.244 1.00 91.12 203 PRO A CA 1
ATOM 1618 C C . PRO A 1 203 ? 3.135 4.319 -6.020 1.00 91.12 203 PRO A C 1
ATOM 1620 O O . PRO A 1 203 ? 3.355 3.273 -6.635 1.00 91.12 203 PRO A O 1
ATOM 1623 N N . LEU A 1 204 ? 2.117 4.453 -5.170 1.00 93.00 204 LEU A N 1
ATOM 1624 C CA . LEU A 1 204 ? 1.052 3.463 -5.038 1.00 93.00 204 LEU A CA 1
ATOM 1625 C C . LEU A 1 204 ? 0.285 3.402 -6.368 1.00 93.00 204 LEU A C 1
ATOM 1627 O O . LEU A 1 204 ? -0.243 4.417 -6.835 1.00 93.00 204 LEU A O 1
ATOM 1631 N N . ILE A 1 205 ? 0.260 2.229 -6.998 1.00 93.19 205 ILE A N 1
ATOM 1632 C CA . ILE A 1 205 ? -0.408 1.986 -8.282 1.00 93.19 205 ILE A CA 1
ATOM 1633 C C . ILE A 1 205 ? -1.739 1.258 -8.118 1.00 93.19 205 ILE A C 1
ATOM 1635 O O . ILE A 1 205 ? -2.615 1.436 -8.967 1.00 93.19 205 ILE A O 1
ATOM 1639 N N . ASN A 1 206 ? -1.908 0.496 -7.035 1.00 93.94 206 ASN A N 1
ATOM 1640 C CA . ASN A 1 206 ? -3.143 -0.216 -6.735 1.00 93.94 206 ASN A CA 1
ATOM 1641 C C . ASN A 1 206 ? -3.259 -0.557 -5.241 1.00 93.94 206 ASN A C 1
ATOM 1643 O O . ASN A 1 206 ? -2.257 -0.584 -4.525 1.00 93.94 206 ASN A O 1
ATOM 1647 N N . TYR A 1 207 ? -4.480 -0.835 -4.787 1.00 95.50 207 TYR A N 1
ATOM 1648 C CA . TYR A 1 207 ? -4.737 -1.441 -3.484 1.00 95.50 207 TYR A CA 1
ATOM 1649 C C . TYR A 1 207 ? -5.988 -2.323 -3.548 1.00 95.50 207 TYR A C 1
ATOM 1651 O O . TYR A 1 207 ? -6.897 -2.063 -4.339 1.00 95.50 207 TYR A O 1
ATOM 1659 N N . SER A 1 208 ? -6.055 -3.339 -2.696 1.00 95.81 208 SER A N 1
ATOM 1660 C CA . SER A 1 208 ? -7.245 -4.173 -2.516 1.00 95.81 208 SER A CA 1
ATOM 1661 C C . SER A 1 208 ? -7.346 -4.640 -1.073 1.00 95.81 208 SER A C 1
ATOM 1663 O O . SER A 1 208 ? -6.332 -4.772 -0.394 1.00 95.81 208 SER A O 1
ATOM 1665 N N . PHE A 1 209 ? -8.565 -4.887 -0.608 1.00 96.50 209 PHE A N 1
ATOM 1666 C CA . PHE A 1 209 ? -8.819 -5.450 0.711 1.00 96.50 209 PHE A CA 1
ATOM 1667 C C . PHE A 1 209 ? -9.792 -6.611 0.568 1.00 96.50 209 PHE A C 1
ATOM 1669 O O . PHE A 1 209 ? -10.894 -6.418 0.054 1.00 96.50 209 PHE A O 1
ATOM 1676 N N . GLU A 1 210 ? -9.356 -7.795 0.973 1.00 95.25 210 GLU A N 1
ATOM 1677 C CA . GLU A 1 210 ? -10.124 -9.037 0.904 1.00 95.25 210 GLU A CA 1
ATOM 1678 C C . GLU A 1 210 ? -9.629 -9.972 2.009 1.00 95.25 210 GLU A C 1
ATOM 1680 O O . GLU A 1 210 ? -8.437 -9.964 2.319 1.00 95.25 210 GLU A O 1
ATOM 1685 N N . ASP A 1 211 ? -10.539 -10.731 2.621 1.00 94.12 211 ASP A N 1
ATOM 1686 C CA . ASP A 1 211 ? -10.230 -11.718 3.664 1.00 94.12 211 ASP A CA 1
ATOM 1687 C C . ASP A 1 211 ? -9.291 -11.186 4.764 1.00 94.12 211 ASP A C 1
ATOM 1689 O O . ASP A 1 211 ? -8.299 -11.819 5.121 1.00 94.12 211 ASP A O 1
ATOM 1693 N N . GLU A 1 212 ? -9.583 -9.986 5.284 1.00 95.94 212 GLU A N 1
ATOM 1694 C CA . GLU A 1 212 ? -8.794 -9.308 6.329 1.00 95.94 212 GLU A CA 1
ATOM 1695 C C . GLU A 1 212 ? -7.348 -8.949 5.921 1.00 95.94 212 GLU A C 1
ATOM 1697 O O . GLU A 1 212 ? -6.516 -8.599 6.764 1.00 95.94 212 GLU A O 1
ATOM 1702 N N . ILE A 1 213 ? -7.020 -8.998 4.627 1.00 97.19 213 ILE A N 1
ATOM 1703 C CA . ILE A 1 213 ? -5.697 -8.669 4.094 1.00 97.19 213 ILE A CA 1
ATOM 1704 C C . ILE A 1 213 ? -5.796 -7.430 3.211 1.00 97.19 213 ILE A C 1
ATOM 1706 O O . ILE A 1 213 ? -6.459 -7.416 2.173 1.00 97.19 213 ILE A O 1
ATOM 1710 N N . LEU A 1 214 ? -5.073 -6.379 3.599 1.00 97.62 214 LEU A N 1
ATOM 1711 C CA . LEU A 1 214 ? -4.866 -5.203 2.765 1.00 97.62 214 LEU A CA 1
ATOM 1712 C C . LEU A 1 214 ? -3.613 -5.398 1.913 1.00 97.62 214 LEU A C 1
ATOM 1714 O O . LEU A 1 214 ? -2.498 -5.464 2.431 1.00 97.62 214 LEU A O 1
ATOM 1718 N N . VAL A 1 215 ? -3.796 -5.430 0.599 1.00 97.62 215 VAL A N 1
ATOM 1719 C CA . VAL A 1 215 ? -2.709 -5.486 -0.375 1.00 97.62 215 VAL A CA 1
ATOM 1720 C C . VAL A 1 215 ? -2.450 -4.086 -0.914 1.00 97.62 215 VAL A C 1
ATOM 1722 O O . VAL A 1 215 ? -3.356 -3.441 -1.439 1.00 97.62 215 VAL A O 1
ATOM 1725 N N . LEU A 1 216 ? -1.206 -3.619 -0.809 1.00 97.00 216 LEU A N 1
ATOM 1726 C CA . LEU A 1 216 ? -0.735 -2.369 -1.404 1.00 97.00 216 LEU A CA 1
ATOM 1727 C C . LEU A 1 216 ? 0.311 -2.668 -2.473 1.00 97.00 216 LEU A C 1
ATOM 1729 O O . LEU A 1 216 ? 1.314 -3.329 -2.202 1.00 97.00 216 LEU A O 1
ATOM 1733 N N . GLU A 1 217 ? 0.096 -2.146 -3.676 1.00 96.25 217 GLU A N 1
ATOM 1734 C CA . GLU A 1 217 ? 0.977 -2.359 -4.817 1.00 96.25 217 GLU A CA 1
ATOM 1735 C C . GLU A 1 217 ? 1.651 -1.049 -5.224 1.00 96.25 217 GLU A C 1
ATOM 1737 O O . GLU A 1 217 ? 0.992 -0.072 -5.587 1.00 96.25 217 GLU A O 1
ATOM 1742 N N . PHE A 1 218 ? 2.979 -1.045 -5.205 1.00 95.38 218 PHE A N 1
ATOM 1743 C CA . PHE A 1 218 ? 3.825 0.079 -5.591 1.00 95.38 218 PHE A CA 1
ATOM 1744 C C . PHE A 1 218 ? 4.598 -0.268 -6.853 1.00 95.38 218 PHE A C 1
ATOM 1746 O O . PHE A 1 218 ? 5.100 -1.384 -6.965 1.00 95.38 218 PHE A O 1
ATOM 1753 N N . GLY A 1 219 ? 4.744 0.672 -7.783 1.00 92.75 219 GLY A N 1
ATOM 1754 C CA . GLY A 1 219 ? 5.496 0.411 -9.009 1.00 92.75 219 GLY A CA 1
ATOM 1755 C C . GLY A 1 219 ? 5.657 1.626 -9.907 1.00 92.75 219 GLY A C 1
ATOM 1756 O O . GLY A 1 219 ? 5.031 2.664 -9.701 1.00 92.75 219 GLY A O 1
ATOM 1757 N N . LEU A 1 220 ? 6.513 1.496 -10.916 1.00 85.50 220 LEU A N 1
ATOM 1758 C CA . LEU A 1 220 ? 6.702 2.527 -11.937 1.00 85.50 220 LEU A CA 1
ATOM 1759 C C . LEU A 1 220 ? 5.492 2.523 -12.891 1.00 85.50 220 LEU A C 1
ATOM 1761 O O . LEU A 1 220 ? 5.096 1.470 -13.388 1.00 85.50 220 LEU A O 1
ATOM 1765 N N . ARG A 1 221 ? 4.871 3.691 -13.096 1.00 63.00 221 ARG A N 1
ATOM 1766 C CA . ARG A 1 221 ? 3.748 3.877 -14.034 1.00 63.00 221 ARG A CA 1
ATOM 1767 C C . ARG A 1 221 ? 4.213 4.008 -15.477 1.00 63.00 221 ARG A C 1
ATOM 1769 O O . ARG A 1 221 ? 5.263 4.652 -15.688 1.00 63.00 221 ARG A O 1
#

Secondary structure (DSSP, 8-state):
---EEPTTT--EE-TT-SB-TTT--BSS-TT-----GGGTTTTTSS------TTSHHHHHHHHHHHHHHHHHHHHHHHHHHTT-TTS------EE----TTPPPEE-----S-S-------------------HHHHHHGGGSEEEPPEEEEEE-SSEEEEEEE-TT---GGGEEEEEETTEEEEEEE-SSEEEEEEEE-SSPEEEEEEETTEEEEEEE--

Radius of gyration: 29.5 Å; Cα contacts (8 Å, |Δi|>4): 264; chains: 1; bounding box: 71×47×74 Å